Protein AF-A0A1R2BHX6-F1 (afdb_monomer)

InterPro domains:
  IPR039341 Cilia- and flagella-associated protein 99 [PTHR34649] (4-245)

pLDDT: mean 84.95, std 11.43, range [40.69, 96.25]

Mean predicted aligned error: 15.42 Å

Solvent-accessible surface area (backbone atoms only — not comparable to full-atom values): 15263 Å² total; per-residue (Å²): 133,58,64,66,59,50,55,58,53,47,43,52,56,61,66,71,58,48,82,88,84,42,55,73,66,61,48,48,59,72,70,53,71,86,65,95,51,70,66,60,53,51,50,48,48,53,50,53,56,47,43,61,72,43,38,68,62,39,51,51,47,49,54,38,49,48,63,76,42,49,92,76,49,57,81,87,49,48,58,63,49,34,52,53,53,45,39,60,70,77,35,38,87,81,61,33,69,73,56,50,50,54,51,53,69,62,45,63,40,53,54,51,33,58,50,49,59,47,63,28,31,45,66,58,37,57,74,62,32,42,70,69,43,49,76,81,40,58,61,68,63,53,52,49,49,42,52,54,26,32,63,45,36,69,80,41,41,73,54,45,53,50,23,48,33,61,52,70,56,64,58,79,72,70,78,69,78,89,72,82,69,78,75,78,76,86,76,86,74,86,75,84,85,70,81,78,77,79,83,80,74,82,79,80,80,86,76,84,82,78,85,84,77,79,81,79,62,76,74,80,71,69,70,54,74,66,61,55,51,52,55,50,50,54,50,52,51,51,52,50,52,52,52,52,56,60,69,68,79,113

Structure (mmCIF, N/CA/C/O backbone):
data_AF-A0A1R2BHX6-F1
#
_entry.id   AF-A0A1R2BHX6-F1
#
loop_
_atom_site.group_PDB
_atom_site.id
_atom_site.type_symbol
_atom_site.label_atom_id
_atom_site.label_alt_id
_atom_site.label_comp_id
_atom_site.label_asym_id
_atom_site.label_entity_id
_atom_site.label_seq_id
_atom_site.pdbx_PDB_ins_code
_atom_site.Cartn_x
_atom_site.Cartn_y
_atom_site.Cartn_z
_atom_site.occupancy
_atom_site.B_iso_or_equiv
_atom_site.auth_seq_id
_atom_site.auth_comp_id
_atom_site.auth_asym_id
_atom_site.auth_atom_id
_atom_site.pdbx_PDB_model_num
ATOM 1 N N . MET A 1 1 ? 4.964 13.174 18.034 1.00 55.69 1 MET A N 1
ATOM 2 C CA . MET A 1 1 ? 4.808 13.668 16.647 1.00 55.69 1 MET A CA 1
ATOM 3 C C . MET A 1 1 ? 3.402 13.375 16.156 1.00 55.69 1 MET A C 1
ATOM 5 O O . MET A 1 1 ? 2.685 12.594 16.773 1.00 55.69 1 MET A O 1
ATOM 9 N N . SER A 1 2 ? 2.963 14.057 15.096 1.00 67.94 2 SER A N 1
ATOM 10 C CA . SER A 1 2 ? 1.678 13.747 14.467 1.00 67.94 2 SER A CA 1
ATOM 11 C C . SER A 1 2 ? 1.792 12.418 13.714 1.00 67.94 2 SER A C 1
ATOM 13 O O . SER A 1 2 ? 2.849 12.114 13.163 1.00 67.94 2 SER A O 1
ATOM 15 N N . TRP A 1 3 ? 0.699 11.650 13.608 1.00 69.19 3 TRP A N 1
ATOM 16 C CA . TRP A 1 3 ? 0.611 10.495 12.691 1.00 69.19 3 TRP A CA 1
ATOM 17 C C . TRP A 1 3 ? 1.020 10.865 11.260 1.00 69.19 3 TRP A C 1
ATOM 19 O O . TRP A 1 3 ? 1.497 10.014 10.508 1.00 69.19 3 TRP A O 1
ATOM 29 N N . ALA A 1 4 ? 0.894 12.154 10.933 1.00 70.75 4 ALA A N 1
ATOM 30 C CA . ALA A 1 4 ? 1.301 12.721 9.668 1.00 70.75 4 ALA A CA 1
ATOM 31 C C . ALA A 1 4 ? 2.795 12.558 9.353 1.00 70.75 4 ALA A C 1
ATOM 33 O O . ALA A 1 4 ? 3.148 12.346 8.197 1.00 70.75 4 ALA A O 1
ATOM 34 N N . ASP A 1 5 ? 3.657 12.587 10.370 1.00 80.75 5 ASP A N 1
ATOM 35 C CA . ASP A 1 5 ? 5.112 12.518 10.195 1.00 80.75 5 ASP A CA 1
ATOM 36 C C . ASP A 1 5 ? 5.625 11.068 10.185 1.00 80.75 5 ASP A C 1
ATOM 38 O O . ASP A 1 5 ? 6.714 10.785 9.685 1.00 80.75 5 ASP A O 1
ATOM 42 N N . LEU A 1 6 ? 4.841 10.128 10.724 1.00 83.50 6 LEU A N 1
ATOM 43 C CA . LEU A 1 6 ? 5.233 8.722 10.863 1.00 83.50 6 LEU A CA 1
ATOM 44 C C . LEU A 1 6 ? 5.167 7.954 9.542 1.00 83.50 6 LEU A C 1
ATOM 46 O O . LEU A 1 6 ? 6.032 7.118 9.270 1.00 83.50 6 LEU A O 1
ATOM 50 N N . VAL A 1 7 ? 4.156 8.224 8.713 1.00 84.12 7 VAL A N 1
ATOM 51 C CA . VAL A 1 7 ? 3.990 7.528 7.428 1.00 84.12 7 VAL A CA 1
ATOM 52 C C . VAL A 1 7 ? 5.117 7.879 6.447 1.00 84.12 7 VAL A C 1
ATOM 54 O O . VAL A 1 7 ? 5.735 6.942 5.940 1.00 84.12 7 VAL A O 1
ATOM 57 N N . PRO A 1 8 ? 5.474 9.162 6.221 1.00 87.56 8 PRO A N 1
ATOM 58 C CA . PRO A 1 8 ? 6.602 9.529 5.363 1.00 87.56 8 PRO A CA 1
ATOM 59 C C . PRO A 1 8 ? 7.924 8.915 5.828 1.00 87.56 8 PRO A C 1
ATOM 61 O O . PRO A 1 8 ? 8.620 8.304 5.025 1.00 87.56 8 PRO A O 1
ATOM 64 N N . LYS A 1 9 ? 8.221 8.957 7.134 1.00 87.56 9 LYS A N 1
ATOM 65 C CA . LYS A 1 9 ? 9.420 8.313 7.698 1.00 87.56 9 LYS A CA 1
ATOM 66 C C . LYS A 1 9 ? 9.444 6.803 7.465 1.00 87.56 9 LYS A C 1
ATOM 68 O O . LYS A 1 9 ? 10.490 6.236 7.163 1.00 87.56 9 LYS A O 1
ATOM 73 N N . SER A 1 10 ? 8.290 6.145 7.578 1.00 87.75 10 SER A N 1
ATOM 74 C CA . SER A 1 10 ? 8.170 4.709 7.298 1.00 87.75 10 SER A CA 1
ATOM 75 C C . SER A 1 10 ? 8.403 4.399 5.815 1.00 87.75 10 SER A C 1
ATOM 77 O O . SER A 1 10 ? 9.011 3.382 5.487 1.00 87.75 10 SER A O 1
ATOM 79 N N . ILE A 1 11 ? 7.956 5.280 4.914 1.00 89.38 11 ILE A N 1
ATOM 80 C CA . ILE A 1 11 ? 8.208 5.170 3.470 1.00 89.38 11 ILE A CA 1
ATOM 81 C C . ILE A 1 11 ? 9.698 5.359 3.170 1.00 89.38 11 ILE A C 1
ATOM 83 O O . ILE A 1 11 ? 10.271 4.554 2.436 1.00 89.38 11 ILE A O 1
ATOM 87 N N . GLU A 1 12 ? 10.336 6.378 3.748 1.00 89.50 12 GLU A N 1
ATOM 88 C CA . GLU A 1 12 ? 11.774 6.625 3.599 1.00 89.50 12 GLU A CA 1
ATOM 89 C C . GLU A 1 12 ? 12.590 5.413 4.058 1.00 89.50 12 GLU A C 1
ATOM 91 O O . GLU A 1 12 ? 13.431 4.920 3.309 1.00 89.50 12 GLU A O 1
ATOM 96 N N . LEU A 1 13 ? 12.258 4.861 5.228 1.00 89.44 13 LEU A N 1
ATOM 97 C CA . LEU A 1 13 ? 12.900 3.674 5.788 1.00 89.44 13 LEU A CA 1
ATOM 98 C C . LEU A 1 13 ? 12.742 2.433 4.892 1.00 89.44 13 LEU A C 1
ATOM 100 O O . LEU A 1 13 ? 13.671 1.643 4.744 1.00 89.44 13 LEU A O 1
ATOM 104 N N . LEU A 1 14 ? 11.573 2.232 4.283 1.00 89.31 14 LEU A N 1
ATOM 105 C CA . LEU A 1 14 ? 11.361 1.120 3.350 1.00 89.31 14 LEU A CA 1
ATOM 106 C C . LEU A 1 14 ? 12.070 1.335 2.009 1.00 89.31 14 LEU A C 1
ATOM 108 O O . LEU A 1 14 ? 12.456 0.362 1.364 1.00 89.31 14 LEU A O 1
ATOM 112 N N . THR A 1 15 ? 12.247 2.590 1.597 1.00 89.56 15 THR A N 1
ATOM 113 C CA . THR A 1 15 ? 12.906 2.953 0.337 1.00 89.56 15 THR A CA 1
ATOM 114 C C . THR A 1 15 ? 14.423 2.818 0.436 1.00 89.56 15 THR A C 1
ATOM 116 O O . THR A 1 15 ? 15.058 2.359 -0.511 1.00 89.56 15 THR A O 1
ATOM 119 N N . SER A 1 16 ? 15.013 3.183 1.578 1.00 88.75 16 SER A N 1
ATOM 120 C CA . SER A 1 16 ? 16.454 3.055 1.816 1.00 88.75 16 SER A CA 1
ATOM 121 C C . SER A 1 16 ? 16.899 1.610 2.056 1.00 88.75 16 SER A C 1
ATOM 123 O O . SER A 1 16 ? 18.084 1.306 1.932 1.00 88.75 16 SER A O 1
ATOM 125 N N . TYR A 1 17 ? 15.965 0.715 2.390 1.00 88.94 17 TYR A N 1
ATOM 126 C CA . TYR A 1 17 ? 16.288 -0.663 2.729 1.00 88.94 17 TYR A CA 1
ATOM 127 C C . TYR A 1 17 ? 16.683 -1.491 1.504 1.00 88.94 17 TYR A C 1
ATOM 129 O O . TYR A 1 17 ? 15.875 -1.757 0.608 1.00 88.94 17 TYR A O 1
ATOM 137 N N . ASN A 1 18 ? 17.921 -1.984 1.518 1.00 85.75 18 ASN A N 1
ATOM 138 C CA . ASN A 1 18 ? 18.411 -2.951 0.550 1.00 85.75 18 ASN A CA 1
ATOM 139 C C . ASN A 1 18 ? 18.639 -4.319 1.225 1.00 85.75 18 ASN A C 1
ATOM 141 O O . ASN A 1 18 ? 19.564 -4.461 2.026 1.00 85.75 18 ASN A O 1
ATOM 145 N N . PRO A 1 19 ? 17.850 -5.354 0.875 1.00 85.06 19 PRO A N 1
ATOM 146 C CA . PRO A 1 19 ? 17.952 -6.672 1.500 1.00 85.06 19 PRO A CA 1
ATOM 147 C C . PRO A 1 19 ? 19.237 -7.436 1.154 1.00 85.06 19 PRO A C 1
ATOM 149 O O . PRO A 1 19 ? 19.493 -8.479 1.745 1.00 85.06 19 PRO A O 1
ATOM 152 N N . VAL A 1 20 ? 20.026 -6.962 0.183 1.00 85.88 20 VAL A N 1
ATOM 153 C CA . VAL A 1 20 ? 21.299 -7.592 -0.203 1.00 85.88 20 VAL A CA 1
ATOM 154 C C . VAL A 1 20 ? 22.450 -7.122 0.688 1.00 85.88 20 VAL A C 1
ATOM 156 O O . VAL A 1 20 ? 23.385 -7.882 0.921 1.00 85.88 20 VAL A O 1
ATOM 159 N N . THR A 1 21 ? 22.401 -5.876 1.167 1.00 82.81 21 THR A N 1
ATOM 1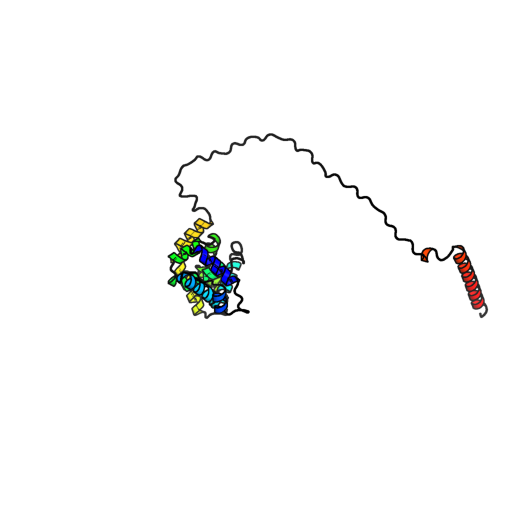60 C CA . THR A 1 21 ? 23.505 -5.254 1.913 1.00 82.81 21 THR A CA 1
ATOM 161 C C . THR A 1 21 ? 23.323 -5.358 3.415 1.00 82.81 21 THR A C 1
ATOM 163 O O . THR A 1 21 ? 24.296 -5.607 4.120 1.00 82.81 21 THR A O 1
ATOM 166 N N . ASP A 1 22 ? 22.090 -5.198 3.903 1.00 84.69 22 ASP A N 1
ATOM 167 C CA . ASP A 1 22 ? 21.825 -5.025 5.325 1.00 84.69 22 ASP A CA 1
ATOM 168 C C . ASP A 1 22 ? 20.757 -5.987 5.848 1.00 84.69 22 ASP A C 1
ATOM 170 O O . ASP A 1 22 ? 19.714 -6.232 5.229 1.00 84.69 22 ASP A O 1
ATOM 174 N N . SER A 1 23 ? 20.990 -6.478 7.066 1.00 88.25 23 SER A N 1
ATOM 175 C CA . SER A 1 23 ? 19.940 -7.106 7.867 1.00 88.25 23 SER A CA 1
ATOM 176 C C . SER A 1 23 ? 18.834 -6.081 8.164 1.00 88.25 23 SER A C 1
ATOM 178 O O . SER A 1 23 ? 19.152 -4.916 8.437 1.00 88.25 23 SER A O 1
ATOM 180 N N . PRO A 1 24 ? 17.546 -6.487 8.173 1.00 86.94 24 PRO A N 1
ATOM 181 C CA . PRO A 1 24 ? 16.445 -5.619 8.588 1.00 86.94 24 PRO A CA 1
ATOM 182 C C . PRO A 1 24 ? 16.708 -4.915 9.927 1.00 86.94 24 PRO A C 1
ATOM 184 O O . PRO A 1 24 ? 16.441 -3.722 10.058 1.00 86.94 24 PRO A O 1
ATOM 187 N N . ASP A 1 25 ? 17.280 -5.626 10.902 1.00 86.75 25 ASP A N 1
ATOM 188 C CA . ASP A 1 25 ? 17.549 -5.083 12.237 1.00 86.75 25 ASP A CA 1
ATOM 189 C C . ASP A 1 25 ? 18.638 -4.014 12.218 1.00 86.75 25 ASP A C 1
ATOM 191 O O . ASP A 1 25 ? 18.472 -2.935 12.789 1.00 86.75 25 ASP A O 1
ATOM 195 N N . THR A 1 26 ? 19.737 -4.293 11.518 1.00 86.75 26 THR A N 1
ATOM 196 C CA . THR A 1 26 ? 20.860 -3.362 11.376 1.00 86.75 26 THR A CA 1
ATOM 197 C C . THR A 1 26 ? 20.421 -2.100 10.643 1.00 86.75 26 THR A C 1
ATOM 199 O O . THR A 1 26 ? 20.706 -0.988 11.087 1.00 86.75 26 THR A O 1
ATOM 202 N N . HIS A 1 27 ? 19.656 -2.254 9.560 1.00 88.19 27 HIS A N 1
ATOM 203 C CA . HIS A 1 27 ? 19.122 -1.127 8.809 1.00 88.19 27 HIS A CA 1
ATOM 204 C C . HIS A 1 27 ? 18.170 -0.273 9.657 1.00 88.19 27 HIS A C 1
ATOM 206 O O . HIS A 1 27 ? 18.274 0.957 9.639 1.00 88.19 27 HIS A O 1
ATOM 212 N N . PHE A 1 28 ? 17.269 -0.907 10.417 1.00 87.88 28 PHE A N 1
ATOM 213 C CA . PHE A 1 28 ? 16.354 -0.195 11.305 1.00 87.88 28 PHE A CA 1
ATOM 214 C C . PHE A 1 28 ? 17.124 0.614 12.353 1.00 87.88 28 PHE A C 1
ATOM 216 O O . PHE A 1 28 ? 16.865 1.801 12.512 1.00 87.88 28 PHE A O 1
ATOM 223 N N . GLN A 1 29 ? 18.103 0.008 13.029 1.00 85.75 29 GLN A N 1
ATOM 224 C CA . GLN A 1 29 ? 18.893 0.683 14.064 1.00 85.75 29 GLN A CA 1
ATOM 225 C C . GLN A 1 29 ? 19.723 1.853 13.520 1.00 85.75 29 GLN A C 1
ATOM 227 O O . GLN A 1 29 ? 19.822 2.881 14.184 1.00 85.75 29 GLN A O 1
ATOM 232 N N . ASN A 1 30 ? 20.282 1.726 12.315 1.00 84.06 30 ASN A N 1
ATOM 233 C CA . ASN A 1 30 ? 21.120 2.766 11.714 1.00 84.06 30 ASN A CA 1
ATOM 234 C C . ASN A 1 30 ? 20.315 3.986 11.240 1.00 84.06 30 ASN A C 1
ATOM 236 O O . ASN A 1 30 ? 20.779 5.121 11.360 1.00 84.06 30 ASN A O 1
ATOM 240 N N . ASN A 1 31 ? 19.119 3.764 10.689 1.00 82.81 31 ASN A N 1
ATOM 241 C CA . ASN A 1 31 ? 18.291 4.833 10.122 1.00 82.81 31 ASN A CA 1
ATOM 242 C C . ASN A 1 31 ? 17.317 5.429 11.142 1.00 82.81 31 ASN A C 1
ATOM 244 O O . ASN A 1 31 ? 16.945 6.600 11.042 1.00 82.81 31 ASN A O 1
ATOM 248 N N . TYR A 1 32 ? 16.927 4.655 12.155 1.00 79.25 32 TYR A N 1
ATOM 249 C CA . TYR A 1 32 ? 16.084 5.142 13.230 1.00 79.25 32 TYR A CA 1
ATOM 250 C C . TYR A 1 32 ? 16.911 5.887 14.281 1.00 79.25 32 TYR A C 1
ATOM 252 O O . TYR A 1 32 ? 17.413 5.307 15.244 1.00 79.25 32 TYR A O 1
ATOM 260 N N . LYS A 1 33 ? 17.018 7.209 14.129 1.00 70.88 33 LYS A N 1
ATOM 261 C CA . LYS A 1 33 ? 17.519 8.073 15.204 1.00 70.88 33 LYS A CA 1
ATOM 262 C C . LYS A 1 33 ? 16.468 8.093 16.311 1.00 70.88 33 LYS A C 1
ATOM 264 O O . LYS A 1 33 ? 15.343 8.521 16.055 1.00 70.88 33 LYS A O 1
ATOM 269 N N . SER A 1 34 ? 16.823 7.587 17.496 1.00 61.47 34 SER A N 1
ATOM 270 C CA . SER A 1 34 ? 15.938 7.492 18.665 1.00 61.47 34 SER A CA 1
ATOM 271 C C . SER A 1 34 ? 15.056 8.731 18.798 1.00 61.47 34 SER A C 1
ATOM 273 O O . SER A 1 34 ? 15.542 9.812 19.114 1.00 61.47 34 SER A O 1
ATOM 275 N N . THR A 1 35 ? 13.767 8.566 18.509 1.00 62.66 35 THR A N 1
ATOM 276 C CA . THR A 1 35 ? 12.737 9.537 18.887 1.00 62.66 35 THR A CA 1
ATOM 277 C C . THR A 1 35 ? 12.330 9.243 20.328 1.00 62.66 35 THR A C 1
ATOM 279 O O . THR A 1 35 ? 12.308 8.075 20.720 1.00 62.66 35 THR A O 1
ATOM 282 N N . ASP A 1 36 ? 12.029 10.285 21.106 1.00 61.84 36 ASP A N 1
ATOM 283 C CA . ASP A 1 36 ? 11.746 10.182 22.546 1.00 61.84 36 ASP A CA 1
ATOM 284 C C . ASP A 1 36 ? 10.492 9.352 22.882 1.00 61.84 36 ASP A C 1
ATOM 286 O O . ASP A 1 36 ? 10.359 8.898 24.016 1.00 61.84 36 ASP A O 1
ATOM 290 N N . ASP A 1 37 ? 9.584 9.118 21.922 1.00 79.94 37 ASP A N 1
ATOM 291 C CA . ASP A 1 37 ? 8.341 8.365 22.142 1.00 79.94 37 ASP A CA 1
ATOM 292 C C . ASP A 1 37 ? 8.495 6.858 21.809 1.00 79.94 37 ASP A C 1
ATOM 294 O O . ASP A 1 37 ? 8.691 6.485 20.640 1.00 79.94 37 ASP A O 1
ATOM 298 N N . PRO A 1 38 ? 8.366 5.954 22.804 1.00 82.44 38 PRO A N 1
ATOM 299 C CA . PRO A 1 38 ? 8.396 4.506 22.595 1.00 82.44 38 PRO A CA 1
ATOM 300 C C . PRO A 1 38 ? 7.315 3.986 21.637 1.00 82.44 38 PRO A C 1
ATOM 302 O O . PRO A 1 38 ? 7.547 3.002 20.927 1.00 82.44 38 PRO A O 1
ATOM 305 N N . ASN A 1 39 ? 6.149 4.636 21.585 1.00 83.19 39 ASN A N 1
ATOM 306 C CA . ASN A 1 39 ? 5.015 4.180 20.779 1.00 83.19 39 ASN A CA 1
ATOM 307 C C . ASN A 1 39 ? 5.273 4.381 19.282 1.00 83.19 39 ASN A C 1
ATOM 309 O O . ASN A 1 39 ? 4.940 3.524 18.461 1.00 83.19 39 ASN A O 1
ATOM 313 N N . GLU A 1 40 ? 5.926 5.487 18.925 1.00 83.38 40 GLU A N 1
ATOM 314 C CA . GLU A 1 40 ? 6.319 5.788 17.548 1.00 83.38 40 GLU A CA 1
ATOM 315 C C . GLU A 1 40 ? 7.339 4.776 17.034 1.00 83.38 40 GLU A C 1
ATOM 317 O O . GLU A 1 40 ? 7.194 4.239 15.932 1.00 83.38 40 GLU A O 1
ATOM 322 N N . LYS A 1 41 ? 8.335 4.456 17.870 1.00 85.88 41 LYS A N 1
ATOM 323 C CA . LYS A 1 41 ? 9.325 3.421 17.569 1.00 85.88 41 LYS A CA 1
ATOM 324 C C . LYS A 1 41 ? 8.647 2.079 17.317 1.00 85.88 41 LYS A C 1
ATOM 326 O O . LYS A 1 41 ? 8.945 1.431 16.317 1.00 85.88 41 LYS A O 1
ATOM 331 N N . MET A 1 42 ? 7.732 1.678 18.199 1.00 87.56 42 MET A N 1
ATOM 332 C CA . MET A 1 42 ? 7.016 0.410 18.084 1.00 87.56 42 MET A CA 1
ATOM 333 C C . MET A 1 42 ? 6.196 0.342 16.793 1.00 87.56 42 MET A C 1
ATOM 335 O O . MET A 1 42 ? 6.265 -0.663 16.087 1.00 87.56 42 MET A O 1
ATOM 339 N N . PHE A 1 43 ? 5.488 1.416 16.436 1.00 87.38 43 PHE A N 1
ATOM 340 C CA . PHE A 1 43 ? 4.742 1.491 15.180 1.00 87.38 43 PHE A CA 1
ATOM 341 C C . PHE A 1 43 ? 5.661 1.350 13.959 1.00 87.38 43 PHE A C 1
ATOM 343 O O . PHE A 1 43 ? 5.415 0.508 13.095 1.00 87.38 43 PHE A O 1
ATOM 350 N N . MET A 1 44 ? 6.753 2.119 13.901 1.00 88.69 44 MET A N 1
ATOM 351 C CA . MET A 1 44 ? 7.704 2.056 12.786 1.00 88.69 44 MET A CA 1
ATOM 352 C C . MET A 1 44 ? 8.357 0.679 12.660 1.00 88.69 44 MET A C 1
ATOM 354 O O . MET A 1 44 ? 8.477 0.167 11.549 1.00 88.69 44 MET A O 1
ATOM 358 N N . GLN A 1 45 ? 8.719 0.045 13.778 1.00 89.69 45 GLN A N 1
ATOM 359 C CA . GLN A 1 45 ? 9.208 -1.334 13.783 1.00 89.69 45 GLN A CA 1
ATOM 360 C C . GLN A 1 45 ? 8.159 -2.280 13.199 1.00 89.69 45 GLN A C 1
ATOM 362 O O . GLN A 1 45 ? 8.440 -3.030 12.267 1.00 89.69 45 GLN A O 1
ATOM 367 N N . GLN A 1 46 ? 6.928 -2.226 13.701 1.00 90.50 46 GLN A N 1
ATOM 368 C CA . GLN A 1 46 ? 5.852 -3.111 13.260 1.00 90.50 46 GLN A CA 1
ATOM 369 C C . GLN A 1 46 ? 5.524 -2.957 11.773 1.00 90.50 46 GLN A C 1
ATOM 371 O O . GLN A 1 46 ? 5.278 -3.962 11.105 1.00 90.50 46 GLN A O 1
ATOM 376 N N . VAL A 1 47 ? 5.534 -1.730 11.249 1.00 91.56 47 VAL A N 1
ATOM 377 C CA . VAL A 1 47 ? 5.335 -1.465 9.820 1.00 91.56 47 VAL A CA 1
ATOM 378 C C . VAL A 1 47 ? 6.520 -1.983 9.012 1.00 91.56 47 VAL A C 1
ATOM 380 O O . VAL A 1 47 ? 6.317 -2.727 8.058 1.00 91.56 47 VAL A O 1
ATOM 383 N N . PHE A 1 48 ? 7.751 -1.654 9.401 1.00 92.50 48 PHE A N 1
ATOM 384 C CA . PHE A 1 48 ? 8.948 -2.045 8.659 1.00 92.50 48 PHE A CA 1
ATOM 385 C C . PHE A 1 48 ? 9.120 -3.567 8.588 1.00 92.50 48 PHE A C 1
ATOM 387 O O . PHE A 1 48 ? 9.191 -4.142 7.499 1.00 92.50 48 PHE A O 1
ATOM 394 N N . TYR A 1 49 ? 9.117 -4.240 9.742 1.00 92.75 49 TYR A N 1
ATOM 395 C CA . TYR A 1 49 ? 9.257 -5.693 9.803 1.00 92.75 49 TYR A CA 1
ATOM 396 C C . TYR A 1 49 ? 8.059 -6.406 9.176 1.00 92.75 49 TYR A C 1
ATOM 398 O O . TYR A 1 49 ? 8.235 -7.418 8.501 1.00 92.75 49 TYR A O 1
ATOM 406 N N . GLY A 1 50 ? 6.849 -5.873 9.355 1.00 93.00 50 GLY A N 1
ATOM 407 C CA . GLY A 1 50 ? 5.632 -6.433 8.779 1.00 93.00 50 GLY A CA 1
ATOM 408 C C . GLY A 1 50 ? 5.613 -6.383 7.255 1.00 93.00 50 GLY A C 1
ATOM 409 O O . GLY A 1 50 ? 5.396 -7.405 6.602 1.00 93.00 50 GLY A O 1
ATOM 410 N N . VAL A 1 51 ? 5.914 -5.218 6.677 1.00 93.94 51 VAL A N 1
ATOM 411 C CA . VAL A 1 51 ? 5.993 -5.039 5.222 1.00 93.94 51 VAL A CA 1
ATOM 412 C C . VAL A 1 51 ? 7.130 -5.870 4.629 1.00 93.94 51 VAL A C 1
ATOM 414 O O . VAL A 1 51 ? 6.960 -6.440 3.552 1.00 93.94 51 VAL A O 1
ATOM 417 N N . ASN A 1 52 ? 8.264 -5.998 5.325 1.00 92.50 52 ASN A N 1
ATOM 418 C CA . ASN A 1 52 ? 9.357 -6.849 4.861 1.00 92.50 52 ASN A CA 1
ATOM 419 C C . ASN A 1 52 ? 9.006 -8.346 4.931 1.00 92.50 52 ASN A C 1
ATOM 421 O O . ASN A 1 52 ? 9.308 -9.090 4.001 1.00 92.50 52 ASN A O 1
ATOM 425 N N . ARG A 1 53 ? 8.315 -8.788 5.990 1.00 92.00 53 ARG A N 1
ATOM 426 C CA . ARG A 1 53 ? 7.862 -10.179 6.150 1.00 92.00 53 ARG A CA 1
ATOM 427 C C . ARG A 1 53 ? 6.868 -10.590 5.065 1.00 92.00 53 ARG A C 1
ATOM 429 O O . ARG A 1 53 ? 6.995 -11.672 4.509 1.00 92.00 53 ARG A O 1
ATOM 436 N N . TYR A 1 54 ? 5.905 -9.727 4.743 1.00 94.19 54 TYR A N 1
ATOM 437 C CA . TYR A 1 54 ? 4.875 -9.989 3.729 1.00 94.19 54 TYR A CA 1
ATOM 438 C C . TYR A 1 54 ? 5.186 -9.324 2.382 1.00 94.19 54 TYR A C 1
ATOM 440 O O . TYR A 1 54 ? 4.286 -9.004 1.605 1.00 94.19 54 TYR A O 1
ATOM 448 N N . ARG A 1 55 ? 6.468 -9.109 2.073 1.00 92.62 55 ARG A N 1
ATOM 449 C CA . ARG A 1 55 ? 6.888 -8.316 0.911 1.00 92.62 55 ARG A CA 1
ATOM 450 C C . ARG A 1 55 ? 6.351 -8.861 -0.408 1.00 92.62 55 ARG A C 1
ATOM 452 O O . ARG A 1 55 ? 5.852 -8.087 -1.222 1.00 92.62 55 ARG A O 1
ATOM 459 N N . ASP A 1 56 ? 6.426 -10.171 -0.624 1.00 93.56 56 ASP A N 1
ATOM 460 C CA . ASP A 1 56 ? 5.982 -10.775 -1.885 1.00 93.56 56 ASP A CA 1
ATOM 461 C C . ASP A 1 56 ? 4.456 -10.815 -2.011 1.00 93.56 56 ASP A C 1
ATOM 463 O O . ASP A 1 56 ? 3.922 -10.575 -3.095 1.00 93.56 56 ASP A O 1
ATOM 467 N N . PHE A 1 57 ? 3.752 -11.003 -0.890 1.00 94.56 57 PHE A N 1
ATOM 468 C CA . PHE A 1 57 ? 2.294 -10.878 -0.810 1.00 94.56 57 PHE A CA 1
ATOM 469 C C . PHE A 1 57 ? 1.842 -9.479 -1.255 1.00 94.56 57 PHE A C 1
ATOM 471 O O . PHE A 1 57 ? 1.028 -9.333 -2.171 1.00 94.56 57 PHE A O 1
ATOM 478 N N . LEU A 1 58 ? 2.433 -8.443 -0.656 1.00 94.94 58 LEU A N 1
ATOM 479 C CA . LEU A 1 58 ? 2.093 -7.044 -0.915 1.00 94.94 58 LEU A CA 1
ATOM 480 C C . LEU A 1 58 ? 2.499 -6.605 -2.330 1.00 94.94 58 LEU A C 1
ATOM 482 O O . LEU A 1 58 ? 1.779 -5.852 -2.980 1.00 94.94 58 LEU A O 1
ATOM 486 N N . LYS A 1 59 ? 3.620 -7.109 -2.859 1.00 94.31 59 LYS A N 1
ATOM 487 C CA . LYS A 1 59 ? 4.031 -6.839 -4.246 1.00 94.31 59 LYS A CA 1
ATOM 488 C C . LYS A 1 59 ? 3.044 -7.391 -5.268 1.00 94.31 59 LYS A C 1
ATOM 490 O O . LYS A 1 59 ? 2.782 -6.723 -6.266 1.00 94.31 59 LYS A O 1
ATOM 495 N N . ARG A 1 60 ? 2.524 -8.602 -5.053 1.00 94.94 60 ARG A N 1
ATOM 496 C CA . ARG A 1 60 ? 1.524 -9.207 -5.947 1.00 94.94 60 ARG A CA 1
ATOM 497 C C . ARG A 1 60 ? 0.214 -8.428 -5.921 1.00 94.94 60 ARG A C 1
ATOM 499 O O . ARG A 1 60 ? -0.323 -8.136 -6.984 1.00 94.94 60 ARG A O 1
ATOM 506 N N . LEU A 1 61 ? -0.210 -7.991 -4.736 1.00 94.44 61 LEU A N 1
ATOM 507 C CA . LEU A 1 61 ? -1.358 -7.100 -4.580 1.00 94.44 61 LEU A CA 1
ATOM 508 C C . LEU A 1 61 ? -1.169 -5.781 -5.340 1.00 94.44 61 LEU A C 1
ATOM 510 O O . LEU A 1 61 ? -2.011 -5.419 -6.156 1.00 94.44 61 LEU A O 1
ATOM 514 N N . ASN A 1 62 ? -0.042 -5.094 -5.138 1.00 94.06 62 ASN A N 1
ATOM 515 C CA . ASN A 1 62 ? 0.252 -3.844 -5.841 1.00 94.06 62 ASN A CA 1
ATOM 516 C C . ASN A 1 62 ? 0.231 -4.019 -7.361 1.00 94.06 62 ASN A C 1
ATOM 518 O O . ASN A 1 62 ? -0.340 -3.195 -8.068 1.00 94.06 62 ASN A O 1
ATOM 522 N N . ARG A 1 63 ? 0.826 -5.102 -7.879 1.00 94.06 63 ARG A N 1
ATOM 523 C CA . ARG A 1 63 ? 0.802 -5.405 -9.319 1.00 94.06 63 ARG A CA 1
ATOM 524 C C . ARG A 1 63 ? -0.623 -5.552 -9.847 1.00 94.06 63 ARG A C 1
ATOM 526 O O . ARG A 1 63 ? -0.910 -5.033 -10.921 1.00 94.06 63 ARG A O 1
ATOM 533 N N . ALA A 1 64 ? -1.500 -6.228 -9.108 1.00 93.75 64 ALA A N 1
ATOM 534 C CA . ALA A 1 64 ? -2.900 -6.372 -9.488 1.00 93.75 64 ALA A CA 1
ATOM 535 C C . ALA A 1 64 ? -3.632 -5.021 -9.474 1.00 93.75 64 ALA A C 1
ATOM 537 O O . ALA A 1 64 ? -4.268 -4.662 -10.462 1.00 93.75 64 ALA A O 1
ATOM 538 N N . ILE A 1 65 ? -3.461 -4.225 -8.414 1.00 92.50 65 ILE A N 1
ATOM 539 C CA . ILE A 1 65 ? -4.092 -2.903 -8.287 1.00 92.50 65 ILE A CA 1
ATOM 540 C C . ILE A 1 65 ? -3.649 -1.966 -9.410 1.00 92.50 65 ILE A C 1
ATOM 542 O O . ILE A 1 65 ? -4.491 -1.352 -10.058 1.00 92.50 65 ILE A O 1
ATOM 546 N N . PHE A 1 66 ? -2.346 -1.882 -9.683 1.00 91.56 66 PHE A N 1
ATOM 547 C CA . PHE A 1 66 ? -1.817 -1.022 -10.743 1.00 91.56 66 PHE A CA 1
ATOM 548 C C . PHE A 1 66 ? -2.231 -1.482 -12.144 1.00 91.56 66 PHE A C 1
ATOM 550 O O . PHE A 1 66 ? -2.288 -0.665 -13.060 1.00 91.56 66 PHE A O 1
ATOM 557 N N . LYS A 1 67 ? -2.551 -2.769 -12.323 1.00 92.00 67 LYS A N 1
ATOM 558 C CA . LYS A 1 67 ? -3.095 -3.292 -13.580 1.00 92.00 67 LYS A CA 1
ATOM 559 C C . LYS A 1 67 ? -4.565 -2.910 -13.764 1.00 92.00 67 LYS A C 1
ATOM 561 O O . LYS A 1 67 ? -4.944 -2.504 -14.857 1.00 92.00 67 LYS A O 1
ATOM 566 N N . VAL A 1 68 ? -5.379 -3.046 -12.719 1.00 90.06 68 VAL A N 1
ATOM 567 C CA . VAL A 1 68 ? -6.828 -2.789 -12.774 1.00 90.06 68 VAL A CA 1
ATOM 568 C C . VAL A 1 68 ? -7.123 -1.288 -12.786 1.00 90.06 68 VAL A C 1
ATOM 570 O O . VAL A 1 68 ? -7.898 -0.809 -13.606 1.00 90.06 68 VAL A O 1
ATOM 573 N N . ASN A 1 69 ? -6.442 -0.527 -11.931 1.00 87.94 69 ASN A N 1
ATOM 574 C CA . ASN A 1 69 ? -6.684 0.896 -11.702 1.00 87.94 69 ASN A CA 1
ATOM 575 C C . ASN A 1 69 ? -5.578 1.782 -12.298 1.00 87.94 69 ASN A C 1
ATOM 577 O O . ASN A 1 69 ? -5.206 2.806 -11.716 1.00 87.94 69 ASN A O 1
ATOM 581 N N . ALA A 1 70 ? -5.062 1.407 -13.473 1.00 84.06 70 ALA A N 1
ATOM 582 C CA . ALA A 1 70 ? -3.920 2.053 -14.130 1.00 84.06 70 ALA A CA 1
ATOM 583 C C . ALA A 1 70 ? -4.103 3.561 -14.397 1.00 84.06 70 ALA A C 1
ATOM 585 O O . ALA A 1 70 ? -3.130 4.303 -14.475 1.00 84.06 70 ALA A O 1
ATOM 586 N N . THR A 1 71 ? -5.343 4.035 -14.531 1.00 83.12 71 THR A N 1
ATOM 587 C CA . THR A 1 71 ? -5.661 5.453 -14.776 1.00 83.12 71 THR A CA 1
ATOM 588 C C . THR A 1 71 ? -5.556 6.330 -13.531 1.00 83.12 71 THR A C 1
ATOM 590 O O . THR A 1 71 ? -5.362 7.536 -13.650 1.00 83.12 71 THR A O 1
ATOM 593 N N . SER A 1 72 ? -5.700 5.742 -12.343 1.00 78.12 72 SER A N 1
ATOM 594 C CA . SER A 1 72 ? -5.825 6.466 -11.069 1.00 78.12 72 SER A CA 1
ATOM 595 C C . SER A 1 72 ? -4.645 6.247 -10.122 1.00 78.12 72 SER A C 1
ATOM 597 O O . SER A 1 72 ? -4.579 6.867 -9.064 1.00 78.12 72 SER A O 1
ATOM 599 N N . THR A 1 73 ? -3.708 5.370 -10.491 1.00 82.19 73 THR A N 1
ATOM 600 C CA . THR A 1 73 ? -2.605 4.937 -9.628 1.00 82.19 73 THR A CA 1
ATOM 601 C C . THR A 1 73 ? -1.264 5.039 -10.348 1.00 82.19 73 THR A C 1
ATOM 603 O O . THR A 1 73 ? -1.178 4.832 -11.558 1.00 82.19 73 THR A O 1
ATOM 606 N N . ASN A 1 74 ? -0.203 5.377 -9.611 1.00 84.81 74 ASN A N 1
ATOM 607 C CA . ASN A 1 74 ? 1.157 5.470 -10.136 1.00 84.81 74 ASN A CA 1
ATOM 608 C C . ASN A 1 74 ? 2.059 4.439 -9.440 1.00 84.81 74 ASN A C 1
ATOM 610 O O . ASN A 1 74 ? 1.938 4.198 -8.242 1.00 84.81 74 ASN A O 1
ATOM 614 N N . SER A 1 75 ? 3.028 3.881 -10.165 1.00 80.31 75 SER A N 1
ATOM 615 C CA . SER A 1 75 ? 4.082 3.025 -9.607 1.00 80.31 75 SER A CA 1
ATOM 616 C C . SER A 1 75 ? 4.873 3.676 -8.462 1.00 80.31 75 SER A C 1
ATOM 618 O O . SER A 1 75 ? 5.366 2.965 -7.585 1.00 80.31 75 SER A O 1
ATOM 620 N N . ASN A 1 76 ? 4.958 5.011 -8.423 1.00 85.75 76 ASN A N 1
ATOM 621 C CA . ASN A 1 76 ? 5.559 5.754 -7.309 1.00 85.75 76 ASN A CA 1
ATOM 622 C C . ASN A 1 76 ? 4.816 5.531 -5.980 1.00 85.75 76 ASN A C 1
ATOM 624 O O . ASN A 1 76 ? 5.424 5.607 -4.916 1.00 85.75 76 ASN A O 1
ATOM 628 N N . ASP A 1 77 ? 3.528 5.190 -6.032 1.00 86.25 77 ASP A N 1
ATOM 629 C CA . ASP A 1 77 ? 2.701 4.944 -4.852 1.00 86.25 77 ASP A CA 1
ATOM 630 C C . ASP A 1 77 ? 2.856 3.509 -4.308 1.00 86.25 77 ASP A C 1
ATOM 632 O O . ASP A 1 77 ? 2.121 3.096 -3.410 1.00 86.25 77 ASP A O 1
ATOM 636 N N . SER A 1 78 ? 3.839 2.739 -4.797 1.00 90.31 78 SER A N 1
ATOM 637 C CA . SER A 1 78 ? 4.043 1.346 -4.387 1.00 90.31 78 SER A CA 1
ATOM 638 C C . SER A 1 78 ? 4.255 1.198 -2.878 1.00 90.31 78 SER A C 1
ATOM 640 O O . SER A 1 78 ? 3.551 0.412 -2.250 1.00 90.31 78 SER A O 1
ATOM 642 N N . PHE A 1 79 ? 5.193 1.929 -2.268 1.00 92.06 79 PHE A N 1
ATOM 643 C CA . PHE A 1 79 ? 5.455 1.799 -0.826 1.00 92.06 79 PHE A CA 1
ATOM 644 C C . PHE A 1 79 ? 4.277 2.249 0.053 1.00 92.06 79 PHE A C 1
ATOM 646 O O . PHE A 1 79 ? 3.898 1.468 0.930 1.00 92.06 79 PHE A O 1
ATOM 653 N N . PRO A 1 80 ? 3.641 3.419 -0.184 1.00 91.38 80 PRO A N 1
ATOM 654 C CA . PRO A 1 80 ? 2.408 3.785 0.511 1.00 91.38 80 PRO A CA 1
ATOM 655 C C . PRO A 1 80 ? 1.337 2.690 0.432 1.00 91.38 80 PRO A C 1
ATOM 657 O O . PRO A 1 80 ? 0.749 2.333 1.451 1.00 91.38 80 PRO A O 1
ATOM 660 N N . PHE A 1 81 ? 1.132 2.094 -0.748 1.00 93.69 81 PHE A N 1
ATOM 661 C CA . PHE A 1 81 ? 0.127 1.046 -0.934 1.00 93.69 81 PHE A CA 1
ATOM 662 C C . PHE A 1 81 ? 0.485 -0.221 -0.156 1.00 93.69 81 PHE A C 1
ATOM 664 O O . PHE A 1 81 ? -0.387 -0.798 0.488 1.00 93.69 81 PHE A O 1
ATOM 671 N N . MET A 1 82 ? 1.764 -0.614 -0.125 1.00 94.12 82 MET A N 1
ATOM 672 C CA . MET A 1 82 ? 2.218 -1.765 0.666 1.00 94.12 82 MET A CA 1
ATOM 673 C C . MET A 1 82 ? 1.991 -1.552 2.165 1.00 94.12 82 MET A C 1
ATOM 675 O O . MET A 1 82 ? 1.518 -2.466 2.838 1.00 94.12 82 MET A O 1
ATOM 679 N N . ILE A 1 83 ? 2.307 -0.363 2.690 1.00 93.38 83 ILE A N 1
ATOM 680 C CA . ILE A 1 83 ? 2.117 -0.040 4.111 1.00 93.38 83 ILE A CA 1
ATOM 681 C C . ILE A 1 83 ? 0.633 -0.117 4.468 1.00 93.38 83 ILE A C 1
ATOM 683 O O . ILE A 1 83 ? 0.262 -0.814 5.411 1.00 93.38 83 ILE A O 1
ATOM 687 N N . ILE A 1 84 ? -0.227 0.568 3.712 1.00 93.56 84 ILE A N 1
ATOM 688 C CA . ILE A 1 84 ? -1.660 0.612 4.012 1.00 93.56 84 ILE A CA 1
ATOM 689 C C . ILE A 1 84 ? -2.308 -0.765 3.830 1.00 93.56 84 ILE A C 1
ATOM 691 O O . ILE A 1 84 ? -3.081 -1.186 4.689 1.00 93.56 84 ILE A O 1
ATOM 695 N N . ALA A 1 85 ? -1.953 -1.511 2.783 1.00 94.75 85 ALA A N 1
ATOM 696 C CA . ALA A 1 85 ? -2.464 -2.863 2.580 1.00 94.75 85 ALA A CA 1
ATOM 697 C C . ALA A 1 85 ? -2.039 -3.831 3.693 1.00 94.75 85 ALA A C 1
ATOM 699 O O . ALA A 1 85 ? -2.843 -4.665 4.119 1.00 94.75 85 ALA A O 1
ATOM 700 N N . TYR A 1 86 ? -0.807 -3.700 4.201 1.00 95.00 86 TYR A N 1
ATOM 701 C CA . TYR A 1 86 ? -0.345 -4.438 5.376 1.00 95.00 86 TYR A CA 1
ATOM 702 C C . TYR A 1 86 ? -1.175 -4.086 6.615 1.00 95.00 86 TYR A C 1
ATOM 704 O O . TYR A 1 86 ? -1.633 -4.986 7.324 1.00 95.00 86 TYR A O 1
ATOM 712 N N . LEU A 1 87 ? -1.408 -2.790 6.850 1.00 93.25 87 LEU A N 1
ATOM 713 C CA . LEU A 1 87 ? -2.193 -2.334 7.992 1.00 93.25 87 LEU A CA 1
ATOM 714 C C . LEU A 1 87 ? -3.617 -2.892 7.951 1.00 93.25 87 LEU A C 1
ATOM 716 O O . LEU A 1 87 ? -4.068 -3.456 8.943 1.00 93.25 87 LEU A O 1
ATOM 720 N N . VAL A 1 88 ? -4.298 -2.810 6.808 1.00 93.25 88 VAL A N 1
ATOM 721 C CA . VAL A 1 88 ? -5.670 -3.320 6.661 1.00 93.25 88 VAL A CA 1
ATOM 722 C C . VAL A 1 88 ? -5.722 -4.839 6.821 1.00 93.25 88 VAL A C 1
ATOM 724 O O . VAL A 1 88 ? -6.525 -5.346 7.608 1.00 93.25 88 VAL A O 1
ATOM 727 N N . SER A 1 89 ? -4.846 -5.568 6.127 1.00 92.06 89 SER A N 1
ATOM 728 C CA . SER A 1 89 ? -4.934 -7.032 6.065 1.00 92.06 89 SER A CA 1
ATOM 729 C C . SER A 1 89 ? -4.544 -7.703 7.382 1.00 92.06 89 SER A C 1
ATOM 731 O O . SER A 1 89 ? -5.199 -8.656 7.799 1.00 92.06 89 SER A O 1
ATOM 733 N N . PHE A 1 90 ? -3.518 -7.191 8.073 1.00 92.50 90 PHE A N 1
ATOM 734 C CA . PHE A 1 90 ? -2.915 -7.885 9.218 1.00 92.50 90 PHE A CA 1
ATOM 735 C C . PHE A 1 90 ? -3.030 -7.155 10.556 1.00 92.50 90 PHE A C 1
ATOM 737 O O . PHE A 1 90 ? -2.859 -7.792 11.589 1.00 92.50 90 PHE A O 1
ATOM 744 N N . ARG A 1 91 ? -3.253 -5.835 10.569 1.00 90.62 91 ARG A N 1
ATOM 745 C CA . ARG A 1 91 ? -3.088 -5.019 11.787 1.00 90.62 91 ARG A CA 1
ATOM 746 C C . ARG A 1 91 ? -4.295 -4.173 12.164 1.00 90.62 91 ARG A C 1
ATOM 748 O O . ARG A 1 91 ? -4.257 -3.548 13.220 1.00 90.62 91 ARG A O 1
ATOM 755 N N . LEU A 1 92 ? -5.344 -4.139 11.343 1.00 89.69 92 LEU A N 1
ATOM 756 C CA . LEU A 1 92 ? -6.499 -3.274 11.581 1.00 89.69 92 LEU A CA 1
ATOM 757 C C . LEU A 1 92 ? -7.167 -3.579 12.925 1.00 89.69 92 LEU A C 1
ATOM 759 O O . LEU A 1 92 ? -7.509 -2.649 13.648 1.00 89.69 92 LEU A O 1
ATOM 763 N N . ASP A 1 93 ? -7.257 -4.860 13.282 1.00 87.44 93 ASP A N 1
ATOM 764 C CA . ASP A 1 93 ? -7.912 -5.323 14.509 1.00 87.44 93 ASP A CA 1
ATOM 765 C C . ASP A 1 93 ? -7.128 -4.895 15.767 1.00 87.44 93 ASP A C 1
ATOM 767 O O . ASP A 1 93 ? -7.715 -4.546 16.787 1.00 87.44 93 ASP A O 1
ATOM 771 N N . GLU A 1 94 ? -5.793 -4.845 15.682 1.00 87.38 94 GLU A N 1
ATOM 772 C CA . GLU A 1 94 ? -4.916 -4.406 16.780 1.00 87.38 94 GLU A CA 1
ATOM 773 C C . GLU A 1 94 ? -4.817 -2.877 16.886 1.00 87.38 94 GLU A C 1
ATOM 775 O O . GLU A 1 94 ? -4.722 -2.320 17.978 1.00 87.38 94 GLU A O 1
ATOM 780 N N . LEU A 1 95 ? -4.798 -2.185 15.745 1.00 86.12 95 LEU A N 1
ATOM 781 C CA . LEU A 1 95 ? -4.639 -0.731 15.672 1.00 86.12 95 LEU A CA 1
ATOM 782 C C . LEU A 1 95 ? -5.960 0.007 15.959 1.00 86.12 95 LEU A C 1
ATOM 784 O O . LEU A 1 95 ? -5.978 1.105 16.533 1.00 86.12 95 LEU A O 1
ATOM 788 N N . GLY A 1 96 ? -7.067 -0.602 15.542 1.00 88.25 96 GLY A N 1
ATOM 789 C CA . GLY A 1 96 ? -8.407 -0.049 15.580 1.00 88.25 96 GLY A CA 1
ATOM 790 C C . GLY A 1 96 ? -8.676 0.980 14.478 1.00 88.25 96 GLY A C 1
ATOM 791 O O . GLY A 1 96 ? -7.810 1.754 14.053 1.00 88.25 96 GLY A O 1
ATOM 792 N N . VAL A 1 97 ? -9.944 1.055 14.072 1.00 88.38 97 VAL A N 1
ATOM 793 C CA . VAL A 1 97 ? -10.425 1.925 12.984 1.00 88.38 97 VAL A CA 1
ATOM 794 C C . VAL A 1 97 ? -10.138 3.412 13.242 1.00 88.38 97 VAL A C 1
ATOM 796 O O . VAL A 1 97 ? -9.841 4.161 12.314 1.00 88.38 97 VAL A O 1
ATOM 799 N N . LYS A 1 98 ? -10.160 3.861 14.505 1.00 88.62 98 LYS A N 1
ATOM 800 C CA . LYS A 1 98 ? -9.934 5.276 14.866 1.00 88.62 98 LYS A CA 1
ATOM 801 C C . LYS A 1 98 ? -8.518 5.759 14.539 1.00 88.62 98 LYS A C 1
ATOM 803 O O . LYS A 1 98 ? -8.358 6.855 14.006 1.00 88.62 98 LYS A O 1
ATOM 808 N N . HIS A 1 99 ? -7.497 4.972 14.875 1.00 87.19 99 HIS A N 1
ATOM 809 C CA . HIS A 1 99 ? -6.106 5.321 14.571 1.00 87.19 99 HIS A CA 1
ATOM 810 C C . HIS A 1 99 ? -5.824 5.151 13.083 1.00 87.19 99 HIS A C 1
ATOM 812 O O . HIS A 1 99 ? -5.192 6.013 12.474 1.00 87.19 99 HIS A O 1
ATOM 818 N N . PHE A 1 100 ? -6.379 4.097 12.482 1.00 90.50 100 PHE A N 1
ATOM 819 C CA . PHE A 1 100 ? -6.291 3.871 11.048 1.00 90.50 100 PHE A CA 1
ATOM 820 C C . PHE A 1 100 ? -6.852 5.048 10.235 1.00 90.50 100 PHE A C 1
ATOM 822 O O . PHE A 1 100 ? -6.179 5.546 9.335 1.00 90.50 100 PHE A O 1
ATOM 829 N N . ARG A 1 101 ? -8.026 5.578 10.605 1.00 90.88 101 ARG A N 1
ATOM 830 C CA . ARG A 1 101 ? -8.621 6.761 9.962 1.00 90.88 101 ARG A CA 1
ATOM 831 C C . ARG A 1 101 ? -7.674 7.966 9.980 1.00 90.88 101 ARG A C 1
ATOM 833 O O . ARG A 1 101 ? -7.482 8.584 8.939 1.00 90.88 101 ARG A O 1
ATOM 840 N N . LYS A 1 102 ? -7.021 8.258 11.111 1.00 88.81 102 LYS A N 1
ATOM 841 C CA . LYS A 1 102 ? -6.052 9.371 11.218 1.00 88.81 102 LYS A CA 1
ATOM 842 C C . LYS A 1 102 ? -4.850 9.201 10.280 1.00 88.81 102 LYS A C 1
ATOM 844 O O . LYS A 1 102 ? -4.373 10.174 9.699 1.00 88.81 102 LYS A O 1
ATOM 849 N N . ILE A 1 103 ? -4.367 7.967 10.124 1.00 88.94 103 ILE A N 1
ATOM 850 C CA . ILE A 1 103 ? -3.266 7.634 9.208 1.00 88.94 103 ILE A CA 1
ATOM 851 C C . ILE A 1 103 ? -3.696 7.877 7.757 1.00 88.94 103 ILE A C 1
ATOM 853 O O . ILE A 1 103 ? -2.977 8.527 7.000 1.00 88.94 103 ILE A O 1
ATOM 857 N N . ILE A 1 104 ? -4.885 7.404 7.383 1.00 90.75 104 ILE A N 1
ATOM 858 C CA . ILE A 1 104 ? -5.428 7.547 6.028 1.00 90.75 104 ILE A CA 1
ATOM 859 C C . ILE A 1 104 ? -5.722 9.009 5.679 1.00 90.75 104 ILE A C 1
ATOM 861 O O . ILE A 1 104 ? -5.436 9.438 4.566 1.00 90.75 104 ILE A O 1
ATOM 865 N N . GLU A 1 105 ? -6.229 9.798 6.627 1.00 88.19 105 GLU A N 1
ATOM 866 C CA . GLU A 1 105 ? -6.538 11.220 6.427 1.00 88.19 105 GLU A CA 1
ATOM 867 C C . GLU A 1 105 ? -5.311 12.087 6.116 1.00 88.19 105 GLU A C 1
ATOM 869 O O . GLU A 1 105 ? -5.462 13.147 5.505 1.00 88.19 105 GLU A O 1
ATOM 874 N N . THR A 1 106 ? -4.116 11.634 6.507 1.00 87.75 106 THR A N 1
ATOM 875 C CA . THR A 1 106 ? -2.839 12.280 6.164 1.00 87.75 106 THR A CA 1
ATOM 876 C C . THR A 1 106 ? -2.490 12.096 4.684 1.00 87.75 106 THR A C 1
ATOM 878 O O . THR A 1 106 ? -1.825 12.941 4.088 1.00 87.75 106 THR A O 1
ATOM 881 N N . GLN A 1 107 ? -2.895 10.975 4.091 1.00 88.00 107 GLN A N 1
ATOM 882 C CA . GLN A 1 107 ? -2.522 10.604 2.731 1.00 88.00 107 GLN A CA 1
ATOM 883 C C . GLN A 1 107 ? -3.491 11.191 1.697 1.00 88.00 107 GLN A C 1
ATOM 885 O O . GLN A 1 107 ? -4.552 11.727 2.021 1.00 88.00 107 GLN A O 1
ATOM 890 N N . GLU A 1 108 ? -3.123 11.086 0.420 1.00 89.31 108 GLU A N 1
ATOM 891 C CA . GLU A 1 108 ? -3.948 11.583 -0.679 1.00 89.31 108 GLU A CA 1
ATOM 892 C C . GLU A 1 108 ? -5.296 10.828 -0.756 1.00 89.31 108 GLU A C 1
ATOM 894 O O . GLU A 1 108 ? -5.299 9.612 -0.985 1.00 89.31 108 GLU A O 1
ATOM 899 N N . PRO A 1 109 ? -6.448 11.518 -0.613 1.00 90.19 109 PRO A N 1
ATOM 900 C CA . PRO A 1 109 ? -7.749 10.861 -0.467 1.00 90.19 109 PRO A CA 1
ATOM 901 C C . PRO A 1 109 ? -8.141 9.966 -1.644 1.00 90.19 109 PRO A C 1
ATOM 903 O O . PRO A 1 109 ? -8.649 8.868 -1.434 1.00 90.19 109 PRO A O 1
ATOM 906 N N . LEU A 1 110 ? -7.870 10.410 -2.876 1.00 89.69 110 LEU A N 1
ATOM 907 C CA . LEU A 1 110 ? -8.210 9.670 -4.092 1.00 89.69 110 LEU A CA 1
ATOM 908 C C . LEU A 1 110 ? -7.473 8.326 -4.153 1.00 89.69 110 LEU A C 1
ATOM 910 O O . LEU A 1 110 ? -8.085 7.286 -4.385 1.00 89.69 110 LEU A O 1
ATOM 914 N N . LYS A 1 111 ? -6.166 8.336 -3.881 1.00 90.19 111 LYS A N 1
ATOM 915 C CA . LYS A 1 111 ? -5.330 7.130 -3.900 1.00 90.19 111 LYS A CA 1
ATOM 916 C C . LYS A 1 111 ? -5.754 6.129 -2.835 1.00 90.19 111 LYS A C 1
ATOM 918 O O . LYS A 1 111 ? -5.851 4.935 -3.111 1.00 90.19 111 LYS A O 1
ATOM 923 N N . MET A 1 112 ? -6.024 6.618 -1.625 1.00 92.19 112 MET A N 1
ATOM 924 C CA . MET A 1 112 ? -6.465 5.767 -0.520 1.00 92.19 112 MET A CA 1
ATOM 925 C C . MET A 1 112 ? -7.850 5.179 -0.785 1.00 92.19 112 MET A C 1
ATOM 927 O O . MET A 1 112 ? -8.065 4.006 -0.498 1.00 92.19 112 MET A O 1
ATOM 931 N N . HIS A 1 113 ? -8.762 5.953 -1.383 1.00 92.69 113 HIS A N 1
ATOM 932 C CA . HIS A 1 113 ? -10.072 5.456 -1.794 1.00 92.69 113 HIS A CA 1
ATOM 933 C C . HIS A 1 113 ? -9.941 4.281 -2.769 1.00 92.69 113 HIS A C 1
ATOM 935 O O . HIS A 1 113 ? -10.486 3.213 -2.513 1.00 92.69 113 HIS A O 1
ATOM 941 N N . VAL A 1 114 ? -9.166 4.447 -3.847 1.00 92.81 114 VAL A N 1
ATOM 942 C CA . VAL A 1 114 ? -8.957 3.401 -4.864 1.00 92.81 114 VAL A CA 1
ATOM 943 C C . VAL A 1 114 ? -8.348 2.134 -4.256 1.00 92.81 114 VAL A C 1
ATOM 945 O O . VAL A 1 114 ? -8.796 1.026 -4.551 1.00 92.81 114 VAL A O 1
ATOM 948 N N . LEU A 1 115 ? -7.346 2.288 -3.386 1.00 93.69 115 LEU A N 1
ATOM 949 C CA . LEU A 1 115 ? -6.703 1.169 -2.697 1.00 93.69 115 LEU A CA 1
ATOM 950 C C . LEU A 1 115 ? -7.685 0.414 -1.792 1.00 93.69 115 LEU A C 1
ATOM 952 O O . LEU A 1 115 ? -7.773 -0.810 -1.873 1.00 93.69 115 LEU A O 1
ATOM 956 N N . LEU A 1 116 ? -8.413 1.130 -0.932 1.00 93.69 116 LEU A N 1
ATOM 957 C CA . LEU A 1 116 ? -9.343 0.522 0.019 1.00 93.69 116 LEU A CA 1
ATOM 958 C C . LEU A 1 116 ? -10.538 -0.113 -0.689 1.00 93.69 116 LEU A C 1
ATOM 960 O O . LEU A 1 116 ? -10.919 -1.224 -0.338 1.00 93.69 116 LEU A O 1
ATOM 964 N N . GLN A 1 117 ? -11.079 0.535 -1.719 1.00 93.75 117 GLN A N 1
ATOM 965 C CA . GLN A 1 117 ? -12.168 -0.014 -2.521 1.00 93.75 117 GLN A CA 1
ATOM 966 C C . GLN A 1 117 ? -11.774 -1.346 -3.169 1.00 93.75 117 GLN A C 1
ATOM 968 O O . GLN A 1 117 ? -12.575 -2.275 -3.201 1.00 93.75 117 GLN A O 1
ATOM 973 N N . PHE A 1 118 ? -10.539 -1.458 -3.663 1.00 94.38 118 PHE A N 1
ATOM 974 C CA . PHE A 1 118 ? -10.043 -2.709 -4.226 1.00 94.38 118 PHE A CA 1
ATOM 975 C C . PHE A 1 118 ? -9.785 -3.768 -3.146 1.00 94.38 118 PHE A C 1
ATOM 977 O O . PHE A 1 118 ? -10.160 -4.923 -3.313 1.00 94.38 118 PHE A O 1
ATOM 984 N N . LEU A 1 119 ? -9.146 -3.387 -2.037 1.00 93.81 119 LEU A N 1
ATOM 985 C CA . LEU A 1 119 ? -8.729 -4.320 -0.989 1.00 93.81 119 LEU A CA 1
ATOM 986 C C . LEU A 1 119 ? -9.899 -4.883 -0.173 1.00 93.81 119 LEU A C 1
ATOM 988 O O . LEU A 1 119 ? -9.788 -5.981 0.359 1.00 93.81 119 LEU A O 1
ATOM 992 N N . LEU A 1 120 ? -10.989 -4.131 -0.043 1.00 93.75 120 LEU A N 1
ATOM 993 C CA . LEU A 1 120 ? -12.174 -4.534 0.718 1.00 93.75 120 LEU A CA 1
ATOM 994 C C . LEU A 1 120 ? -13.206 -5.273 -0.147 1.00 93.75 120 LEU A C 1
ATOM 996 O O . LEU A 1 120 ? -14.150 -5.846 0.387 1.00 93.75 120 LEU A O 1
ATOM 1000 N N . ASN A 1 121 ? -13.028 -5.292 -1.472 1.00 94.31 121 ASN A N 1
ATOM 1001 C CA . ASN A 1 121 ? -13.906 -6.014 -2.381 1.00 94.31 121 ASN A CA 1
ATOM 1002 C C . ASN A 1 121 ? -13.417 -7.460 -2.576 1.00 94.31 121 ASN A C 1
ATOM 1004 O O . ASN A 1 121 ? -12.419 -7.714 -3.255 1.00 94.31 121 ASN A O 1
ATOM 1008 N N . GLU A 1 122 ? -14.149 -8.414 -1.998 1.00 94.19 122 GLU A N 1
ATOM 1009 C CA . GLU A 1 122 ? -13.813 -9.839 -2.076 1.00 94.19 122 GLU A CA 1
ATOM 1010 C C . GLU A 1 122 ? -13.782 -10.376 -3.508 1.00 94.19 122 GLU A C 1
ATOM 1012 O O . GLU A 1 122 ? -12.898 -11.165 -3.840 1.00 94.19 122 GLU A O 1
ATOM 1017 N N . GLU A 1 123 ? -14.715 -9.957 -4.364 1.00 93.88 123 GLU A N 1
ATOM 1018 C CA . GLU A 1 123 ? -14.804 -10.431 -5.749 1.00 93.88 123 GLU A CA 1
ATOM 1019 C C . GLU A 1 123 ? -13.564 -10.004 -6.540 1.00 93.88 123 GLU A C 1
ATOM 1021 O O . GLU A 1 123 ? -12.914 -10.834 -7.177 1.00 93.88 123 GLU A O 1
ATOM 1026 N N . MET A 1 124 ? -13.157 -8.740 -6.394 1.00 93.50 124 MET A N 1
ATOM 1027 C CA . MET A 1 124 ? -11.962 -8.195 -7.049 1.00 93.50 124 MET A CA 1
ATOM 1028 C C . MET A 1 124 ? -10.679 -8.890 -6.581 1.00 93.50 124 MET A C 1
ATOM 1030 O O . MET A 1 124 ? -9.782 -9.163 -7.385 1.00 93.50 124 MET A O 1
ATOM 1034 N N . LEU A 1 125 ? -10.579 -9.206 -5.285 1.00 94.38 125 LEU A N 1
ATOM 1035 C CA . LEU A 1 125 ? -9.444 -9.956 -4.748 1.00 94.38 125 LEU A CA 1
ATOM 1036 C C . LEU A 1 125 ? -9.413 -11.399 -5.264 1.00 94.38 125 LEU A C 1
ATOM 1038 O O . LEU A 1 125 ? -8.338 -11.892 -5.625 1.00 94.38 125 LEU A O 1
ATOM 1042 N N . ARG A 1 126 ? -10.572 -12.066 -5.322 1.00 94.62 126 ARG A N 1
ATOM 1043 C CA . ARG A 1 126 ? -10.707 -13.432 -5.847 1.00 94.62 126 ARG A CA 1
ATOM 1044 C C . ARG A 1 126 ? -10.336 -13.503 -7.325 1.00 94.62 126 ARG A C 1
ATOM 1046 O O . ARG A 1 126 ? -9.637 -14.433 -7.710 1.00 94.62 126 ARG A O 1
ATOM 1053 N N . GLU A 1 127 ? -10.754 -12.528 -8.125 1.00 95.25 127 GLU A N 1
ATOM 1054 C CA . GLU A 1 127 ? -10.505 -12.508 -9.569 1.00 95.25 127 GLU A CA 1
ATOM 1055 C C . GLU A 1 127 ? -9.051 -12.165 -9.921 1.00 95.25 127 GLU A C 1
ATOM 1057 O O . GLU A 1 127 ? -8.450 -12.796 -10.790 1.00 95.25 127 GLU A O 1
ATOM 10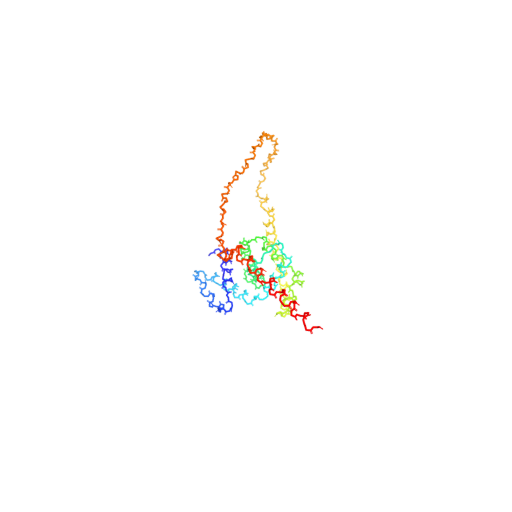62 N N . HIS A 1 128 ? -8.466 -11.156 -9.271 1.00 94.50 128 HIS A N 1
ATOM 1063 C CA . HIS A 1 128 ? -7.195 -10.588 -9.732 1.00 94.50 128 HIS A CA 1
ATOM 1064 C C . HIS A 1 128 ? -5.976 -10.958 -8.889 1.00 94.50 128 HIS A C 1
ATOM 1066 O O . HIS A 1 128 ? -4.849 -10.799 -9.368 1.00 94.50 128 HIS A O 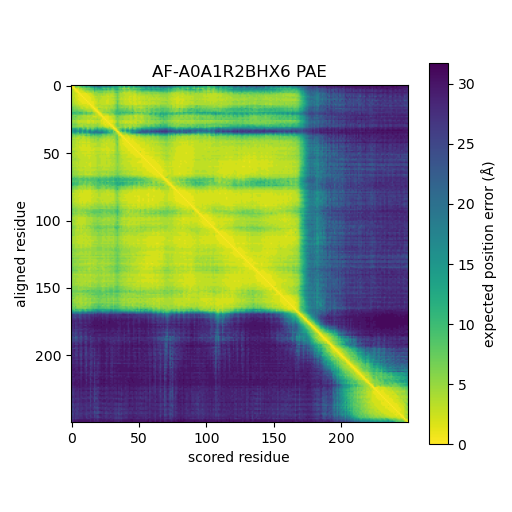1
ATOM 1072 N N . VAL A 1 129 ? -6.161 -11.400 -7.641 1.00 94.69 129 VAL A N 1
ATOM 1073 C CA . VAL A 1 129 ? -5.050 -11.544 -6.685 1.00 94.69 129 VAL A CA 1
ATOM 1074 C C . VAL A 1 129 ? -4.922 -12.956 -6.130 1.00 94.69 129 VAL A C 1
ATOM 1076 O O . VAL A 1 129 ? -3.797 -13.414 -5.933 1.00 94.69 129 VAL A O 1
ATOM 1079 N N . ARG A 1 130 ? -6.037 -13.659 -5.908 1.00 95.25 130 ARG A N 1
ATOM 1080 C CA . ARG A 1 130 ? -6.068 -14.984 -5.274 1.00 95.25 130 ARG A CA 1
ATOM 1081 C C . ARG A 1 130 ? -5.071 -15.956 -5.891 1.00 95.25 130 ARG A C 1
ATOM 1083 O O . ARG A 1 130 ? -4.218 -16.451 -5.166 1.00 95.25 130 ARG A O 1
ATOM 1090 N N . ASP A 1 131 ? -5.127 -16.176 -7.202 1.00 94.56 131 ASP A N 1
ATOM 1091 C CA . ASP A 1 131 ? -4.236 -17.132 -7.875 1.00 94.56 131 ASP A CA 1
ATOM 1092 C C . ASP A 1 131 ? -2.764 -16.758 -7.678 1.00 94.56 131 ASP A C 1
ATOM 1094 O O . ASP A 1 131 ? -1.932 -17.594 -7.333 1.00 94.56 131 ASP A O 1
ATOM 1098 N N . SER A 1 132 ? -2.458 -15.461 -7.779 1.00 93.69 132 SER A N 1
ATOM 1099 C CA . SER A 1 132 ? -1.115 -14.946 -7.525 1.00 93.69 132 SER A CA 1
ATOM 1100 C C . SER A 1 132 ? -0.671 -15.169 -6.077 1.00 93.69 132 SER A C 1
ATOM 1102 O O . SER A 1 132 ? 0.504 -15.440 -5.844 1.00 93.69 132 SER A O 1
ATOM 1104 N N . TRP A 1 133 ? -1.557 -15.032 -5.093 1.00 96.25 133 TRP A N 1
ATOM 1105 C CA . TRP A 1 133 ? -1.228 -15.302 -3.693 1.00 96.25 133 TRP A CA 1
ATOM 1106 C C . TRP A 1 133 ? -1.098 -16.795 -3.396 1.00 96.25 133 TRP A C 1
ATOM 1108 O O . TRP A 1 133 ? -0.186 -17.165 -2.657 1.00 96.25 133 TRP A O 1
ATOM 1118 N N . CYS A 1 134 ? -1.926 -17.639 -4.011 1.00 95.25 134 CYS A N 1
ATOM 1119 C CA . CYS A 1 134 ? -1.875 -19.094 -3.871 1.00 95.25 134 CYS A CA 1
ATOM 1120 C C . CYS A 1 134 ? -0.583 -19.719 -4.426 1.00 95.25 134 CYS A C 1
ATOM 1122 O O . CYS A 1 134 ? -0.233 -20.831 -4.051 1.00 95.25 134 CYS A O 1
ATOM 1124 N N . GLU A 1 135 ? 0.164 -19.013 -5.282 1.00 95.38 135 GLU A N 1
ATOM 1125 C CA . GLU A 1 135 ? 1.509 -19.442 -5.697 1.00 95.38 135 GLU A CA 1
ATOM 1126 C C . GLU A 1 135 ? 2.554 -19.369 -4.570 1.00 95.38 135 GLU A C 1
ATOM 1128 O O . GLU A 1 135 ? 3.597 -20.011 -4.667 1.00 95.38 135 GLU A O 1
ATOM 1133 N N . ILE A 1 136 ? 2.329 -18.541 -3.543 1.00 94.94 136 ILE A N 1
ATOM 1134 C CA . ILE A 1 136 ? 3.284 -18.328 -2.439 1.00 94.94 136 ILE A CA 1
ATOM 1135 C C . ILE A 1 136 ? 2.745 -18.870 -1.113 1.00 94.94 136 ILE A C 1
ATOM 1137 O O . ILE A 1 136 ? 3.524 -19.330 -0.281 1.00 94.94 136 ILE A O 1
ATOM 1141 N N . TYR A 1 137 ? 1.434 -18.787 -0.901 1.00 94.81 137 TYR A N 1
ATOM 1142 C CA . TYR A 1 137 ? 0.775 -19.137 0.351 1.00 94.81 137 TYR A CA 1
ATOM 1143 C C . TYR A 1 137 ? -0.298 -20.198 0.135 1.00 94.81 137 TYR A C 1
ATOM 1145 O O . TYR A 1 137 ? -0.875 -20.304 -0.945 1.00 94.81 137 TYR A O 1
ATOM 1153 N N . ASP A 1 138 ? -0.619 -20.929 1.199 1.00 95.62 138 ASP A N 1
ATOM 1154 C CA . ASP A 1 138 ? -1.673 -21.935 1.169 1.00 95.62 138 ASP A CA 1
ATOM 1155 C C . ASP A 1 138 ? -3.046 -21.321 0.879 1.00 95.62 138 ASP A C 1
ATOM 1157 O O . ASP A 1 138 ? -3.375 -20.215 1.319 1.00 95.62 138 ASP A O 1
ATOM 1161 N N . PHE A 1 139 ? -3.882 -22.081 0.173 1.00 93.88 139 PHE A N 1
ATOM 1162 C CA . PHE A 1 139 ? -5.225 -21.657 -0.224 1.00 93.88 139 PHE A CA 1
ATOM 1163 C C . PHE A 1 139 ? -6.081 -21.190 0.964 1.00 93.88 139 PHE A C 1
ATOM 1165 O O . PHE A 1 139 ? -6.703 -20.134 0.894 1.00 93.88 139 PHE A O 1
ATOM 1172 N N . GLU A 1 140 ? -6.069 -21.935 2.073 1.00 95.81 140 GLU A N 1
ATOM 1173 C CA . GLU A 1 140 ? -6.850 -21.598 3.269 1.00 95.81 140 GLU A CA 1
ATOM 1174 C C . GLU A 1 140 ? -6.410 -20.263 3.883 1.00 95.81 140 GLU A C 1
ATOM 1176 O O . GLU A 1 140 ? -7.247 -19.445 4.266 1.00 95.81 140 GLU A O 1
ATOM 1181 N N . PHE A 1 141 ? -5.100 -20.004 3.921 1.00 94.25 141 PHE A N 1
ATOM 1182 C CA . PHE A 1 141 ? -4.567 -18.733 4.398 1.00 94.25 141 PHE A CA 1
ATOM 1183 C C . PHE A 1 141 ? -5.038 -17.571 3.516 1.00 94.25 141 PHE A C 1
ATOM 1185 O O . PHE A 1 141 ? -5.487 -16.545 4.028 1.00 94.25 141 PHE A O 1
ATOM 1192 N N . VAL A 1 142 ? -4.976 -17.741 2.194 1.00 95.44 142 VAL A N 1
ATOM 1193 C CA . VAL A 1 142 ? -5.381 -16.716 1.226 1.00 95.44 142 VAL A CA 1
ATOM 1194 C C . VAL A 1 142 ? -6.876 -16.410 1.322 1.00 95.44 142 VAL A C 1
ATOM 1196 O O . VAL A 1 142 ? -7.250 -15.244 1.452 1.00 95.44 142 VAL A O 1
ATOM 1199 N N . GLU A 1 143 ? -7.731 -17.431 1.321 1.00 94.75 143 GLU A N 1
ATOM 1200 C CA . GLU A 1 143 ? -9.184 -17.258 1.449 1.00 94.75 143 GL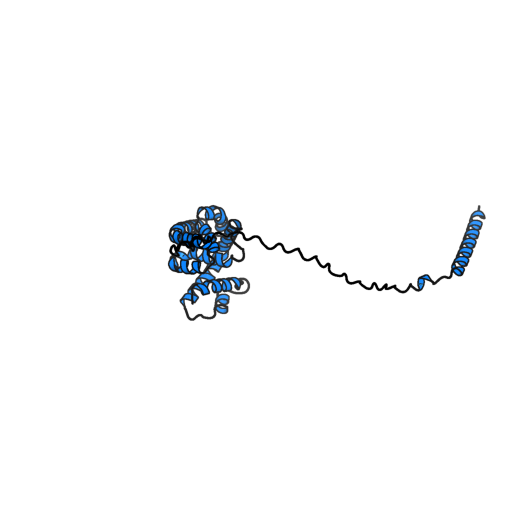U A CA 1
ATOM 1201 C C . GLU A 1 143 ? -9.573 -16.610 2.781 1.00 94.75 143 GLU A C 1
ATOM 1203 O O . GLU A 1 143 ? -10.463 -15.757 2.823 1.00 94.75 143 GLU A O 1
ATOM 1208 N N . ASN A 1 144 ? -8.874 -16.949 3.868 1.00 95.25 144 ASN A N 1
ATOM 1209 C CA . ASN A 1 144 ? -9.090 -16.330 5.171 1.00 95.25 144 ASN A CA 1
ATOM 1210 C C . ASN A 1 144 ? -8.796 -14.822 5.129 1.00 95.25 144 ASN A C 1
ATOM 1212 O O . ASN A 1 144 ? -9.594 -14.031 5.628 1.00 95.25 144 ASN A O 1
ATOM 1216 N N . ILE A 1 145 ? -7.699 -14.406 4.487 1.00 94.06 145 ILE A N 1
ATOM 1217 C CA . ILE A 1 145 ? -7.363 -12.984 4.331 1.00 94.06 145 ILE A CA 1
ATOM 1218 C C . ILE A 1 145 ? -8.390 -12.254 3.460 1.00 94.06 145 ILE A C 1
ATOM 1220 O O . ILE A 1 145 ? -8.818 -11.163 3.832 1.00 94.06 145 ILE A O 1
ATOM 1224 N N . ILE A 1 146 ? -8.817 -12.846 2.342 1.00 94.75 146 ILE A N 1
ATOM 1225 C CA . ILE A 1 146 ? -9.841 -12.251 1.467 1.00 94.75 146 ILE A CA 1
ATOM 1226 C C . ILE A 1 146 ? -11.140 -12.031 2.248 1.00 94.75 146 ILE A C 1
ATOM 1228 O O . ILE A 1 146 ? -11.658 -10.918 2.276 1.00 94.75 146 ILE A O 1
ATOM 1232 N N . THR A 1 147 ? -11.611 -13.063 2.948 1.00 94.50 147 THR A N 1
ATOM 1233 C CA . THR A 1 147 ? -12.853 -13.010 3.734 1.00 94.50 147 THR A CA 1
ATOM 1234 C C . THR A 1 147 ? -12.751 -11.999 4.881 1.00 94.50 147 THR A C 1
ATOM 1236 O O . THR A 1 147 ? -13.665 -11.211 5.109 1.00 94.50 147 THR A O 1
ATOM 1239 N N . LYS A 1 148 ? -11.611 -11.956 5.588 1.00 93.19 148 LYS A N 1
ATOM 1240 C CA . LYS A 1 148 ? -11.358 -10.961 6.645 1.00 93.19 148 LYS A CA 1
ATOM 1241 C C . LYS A 1 148 ? -11.330 -9.534 6.115 1.00 93.19 148 LYS A C 1
ATOM 1243 O O . LYS A 1 148 ? -11.759 -8.613 6.805 1.00 93.19 148 LYS A O 1
ATOM 1248 N N . ASN A 1 149 ? -10.789 -9.322 4.922 1.00 92.38 149 ASN A N 1
ATOM 1249 C CA . ASN A 1 149 ? -10.788 -8.000 4.311 1.00 92.38 149 ASN A CA 1
ATOM 1250 C C . ASN A 1 149 ? -12.204 -7.587 3.896 1.00 92.38 149 ASN A C 1
ATOM 1252 O O . ASN A 1 149 ? -12.593 -6.449 4.150 1.00 92.38 149 ASN A O 1
ATOM 1256 N N . GLY A 1 150 ? -13.000 -8.516 3.366 1.00 91.12 150 GLY A N 1
ATOM 1257 C CA . GLY A 1 150 ? -14.412 -8.287 3.069 1.00 91.12 150 GLY A CA 1
ATOM 1258 C C . GLY A 1 150 ? -15.242 -7.932 4.301 1.00 91.12 150 GLY A C 1
ATOM 1259 O O . GLY A 1 150 ? -15.980 -6.948 4.282 1.00 91.12 150 GLY A O 1
ATOM 1260 N N . SER A 1 151 ? -15.052 -8.626 5.429 1.00 91.94 151 SER A N 1
ATOM 1261 C CA . SER A 1 151 ? -15.771 -8.299 6.672 1.00 91.94 151 SER A CA 1
ATOM 1262 C C . SER A 1 151 ? -15.450 -6.892 7.193 1.00 91.94 151 SER A C 1
ATOM 1264 O O . SER A 1 151 ? -16.323 -6.211 7.730 1.00 91.94 151 SER A O 1
ATOM 1266 N N . LYS A 1 152 ? -14.217 -6.415 6.974 1.00 91.50 152 LYS A N 1
ATOM 1267 C CA . LYS A 1 152 ? -13.784 -5.050 7.322 1.00 91.50 152 LYS A CA 1
ATOM 1268 C C . LYS A 1 152 ? -14.408 -3.979 6.425 1.00 91.50 152 LYS A C 1
ATOM 1270 O O . LYS A 1 152 ? -14.375 -2.801 6.782 1.00 91.50 152 LYS A O 1
ATOM 1275 N N . SER A 1 153 ? -15.004 -4.355 5.290 1.00 89.31 153 SER A N 1
ATOM 1276 C CA . SER A 1 153 ? -15.686 -3.414 4.398 1.00 89.31 153 SER A CA 1
ATOM 1277 C C . SER A 1 153 ? -16.823 -2.681 5.104 1.00 89.31 153 SER A C 1
ATOM 1279 O O . SER A 1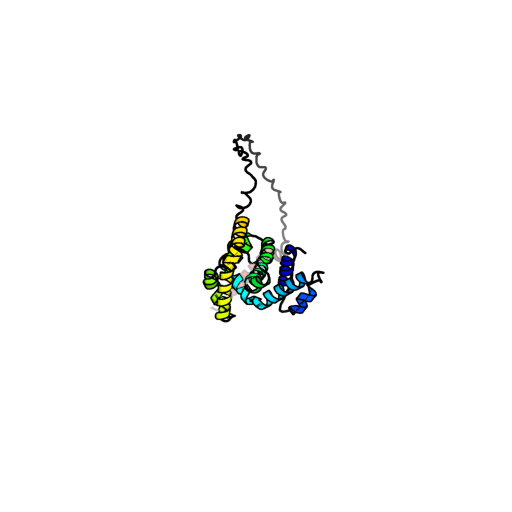 153 ? -17.023 -1.498 4.843 1.00 89.31 153 SER A O 1
ATOM 1281 N N . LEU A 1 154 ? -17.550 -3.352 6.004 1.00 87.38 154 LEU A N 1
ATOM 1282 C CA . LEU A 1 154 ? -18.647 -2.726 6.743 1.00 87.38 154 LEU A CA 1
ATOM 1283 C C . LEU A 1 154 ? -18.125 -1.705 7.762 1.00 87.38 154 LEU A C 1
ATOM 1285 O O . LEU A 1 154 ? -18.652 -0.603 7.860 1.00 87.38 154 LEU A O 1
ATOM 1289 N N . GLU A 1 155 ? -17.052 -2.042 8.479 1.00 89.12 155 GLU A N 1
ATOM 1290 C CA . GLU A 1 155 ? -16.434 -1.152 9.473 1.00 89.12 155 GLU A CA 1
ATOM 1291 C C . GLU A 1 155 ? -15.788 0.089 8.843 1.00 89.12 155 GLU A C 1
ATOM 1293 O O . GLU A 1 155 ? -15.705 1.149 9.468 1.00 89.12 155 GLU A O 1
ATOM 1298 N N . LEU A 1 156 ? -15.313 -0.041 7.602 1.00 90.19 156 LEU A N 1
ATOM 1299 C CA . LEU A 1 156 ? -14.641 1.020 6.857 1.00 90.19 156 LEU A CA 1
ATOM 1300 C C . LEU A 1 156 ? -15.549 1.723 5.837 1.00 90.19 156 LEU A C 1
ATOM 1302 O O . LEU A 1 156 ? -15.069 2.628 5.153 1.00 90.19 156 LEU A O 1
ATOM 1306 N N . ALA A 1 157 ? -16.839 1.382 5.762 1.00 90.19 157 ALA A N 1
ATOM 1307 C CA . ALA A 1 157 ? -17.791 1.997 4.833 1.00 90.19 157 ALA A CA 1
ATOM 1308 C C . ALA A 1 157 ? -17.857 3.524 5.014 1.00 90.19 157 ALA A C 1
ATOM 1310 O O . ALA A 1 157 ? -17.630 4.277 4.069 1.00 90.19 157 ALA A O 1
ATOM 1311 N N . ASP A 1 158 ? -17.995 3.991 6.259 1.00 91.25 158 ASP A N 1
ATOM 1312 C CA . ASP A 1 158 ? -17.994 5.424 6.592 1.00 91.25 158 ASP A CA 1
ATOM 1313 C C . ASP A 1 158 ? -16.678 6.129 6.218 1.00 91.25 158 ASP A C 1
ATOM 1315 O O . ASP A 1 158 ? -16.622 7.351 6.041 1.00 91.25 158 ASP A O 1
ATOM 1319 N N . LEU A 1 159 ? -15.561 5.393 6.188 1.00 91.25 159 LEU A N 1
ATOM 1320 C CA . LEU A 1 159 ? -14.268 5.934 5.770 1.00 91.25 159 LEU A CA 1
ATOM 1321 C C . LEU A 1 159 ? -14.189 6.027 4.247 1.00 91.25 159 LEU A C 1
ATOM 1323 O O . LEU A 1 159 ? -13.721 7.044 3.740 1.00 91.25 159 LEU A O 1
ATOM 1327 N N . LEU A 1 160 ? -14.668 5.011 3.531 1.00 91.88 160 LEU A N 1
ATOM 1328 C CA . LEU A 1 160 ? -14.753 5.017 2.073 1.00 91.88 160 LEU A CA 1
ATOM 1329 C C . LEU A 1 160 ? -15.637 6.160 1.569 1.00 91.88 160 LEU A C 1
ATOM 1331 O O . LEU A 1 160 ? -15.190 6.926 0.718 1.00 91.88 160 LEU A O 1
ATOM 1335 N N . ASP A 1 161 ? -16.817 6.354 2.154 1.00 91.50 161 ASP A N 1
ATOM 1336 C CA . ASP A 1 161 ? -17.719 7.449 1.782 1.00 91.50 161 ASP A CA 1
ATOM 1337 C C . ASP A 1 161 ? -17.092 8.818 2.052 1.00 91.50 161 ASP A C 1
ATOM 1339 O O . ASP A 1 161 ? -17.151 9.727 1.219 1.00 91.50 161 ASP A O 1
ATOM 1343 N N . TYR A 1 162 ? -16.424 8.975 3.197 1.00 90.81 162 TYR A N 1
ATOM 1344 C CA . TYR A 1 162 ? -15.675 10.192 3.502 1.00 90.81 162 TYR A CA 1
ATOM 1345 C C . TYR A 1 162 ? -14.576 10.464 2.460 1.00 90.81 162 TYR A C 1
ATOM 1347 O O . TYR A 1 162 ? -14.437 11.596 1.988 1.00 90.81 162 TYR A O 1
ATOM 1355 N N . LEU A 1 163 ? -13.809 9.441 2.073 1.00 90.50 163 LEU A N 1
ATOM 1356 C CA . LEU A 1 163 ? -12.738 9.571 1.084 1.00 90.50 163 LEU A CA 1
ATOM 1357 C C . LEU A 1 163 ? -13.278 9.857 -0.318 1.00 90.50 163 LEU A C 1
ATOM 1359 O O . LEU A 1 163 ? -12.719 10.711 -1.002 1.00 90.50 163 LEU A O 1
ATOM 1363 N N . SER A 1 164 ? -14.371 9.208 -0.718 1.00 89.12 164 SER A N 1
ATOM 1364 C CA . SER A 1 164 ? -15.066 9.448 -1.986 1.00 89.12 164 SER A CA 1
ATOM 1365 C C . SER A 1 164 ? -15.530 10.903 -2.095 1.00 89.12 164 SER A C 1
ATOM 1367 O O . SER A 1 164 ? -15.207 11.601 -3.061 1.00 89.12 164 SER A O 1
ATOM 1369 N N . ASN A 1 165 ? -16.193 11.416 -1.054 1.00 89.06 165 ASN A N 1
ATOM 1370 C CA . ASN A 1 165 ? -16.664 12.802 -0.996 1.00 89.06 165 ASN A CA 1
ATOM 1371 C C . ASN A 1 165 ? -15.514 13.820 -1.010 1.00 89.06 165 ASN A C 1
ATOM 1373 O O . ASN A 1 165 ? -15.623 14.887 -1.623 1.00 89.06 165 ASN A O 1
ATOM 1377 N N . LYS A 1 166 ? -14.400 13.492 -0.346 1.00 87.50 166 LYS A N 1
ATOM 1378 C CA . LYS A 1 166 ? -13.195 14.329 -0.315 1.00 87.50 166 LYS A CA 1
ATOM 1379 C C . LYS A 1 166 ? -12.445 14.308 -1.649 1.00 87.50 166 LYS A C 1
ATOM 1381 O O . LYS A 1 166 ? -11.927 15.341 -2.059 1.00 87.50 166 LYS A O 1
ATOM 1386 N N . ALA A 1 167 ? -12.405 13.167 -2.334 1.00 83.62 167 ALA A N 1
ATOM 1387 C CA . ALA A 1 167 ? -11.745 13.002 -3.627 1.00 83.62 167 ALA A CA 1
ATOM 1388 C C . ALA A 1 167 ? -12.525 13.659 -4.777 1.00 83.62 167 ALA A C 1
ATOM 1390 O O . ALA A 1 167 ? -11.926 14.258 -5.665 1.00 83.62 167 ALA A O 1
ATOM 1391 N N . THR A 1 168 ? -13.857 13.586 -4.750 1.00 80.25 168 THR A N 1
ATOM 1392 C CA . THR A 1 168 ? -14.729 14.189 -5.772 1.00 80.25 168 THR A CA 1
ATOM 1393 C C . THR A 1 168 ? -14.976 15.683 -5.555 1.00 80.25 168 THR A C 1
ATOM 1395 O O . THR A 1 168 ? -15.536 16.333 -6.433 1.00 80.25 168 THR A O 1
ATOM 1398 N N . GLY A 1 169 ? -14.588 16.250 -4.407 1.00 66.69 169 GLY A N 1
ATOM 1399 C CA . GLY A 1 169 ? -14.725 17.682 -4.109 1.00 66.69 169 GLY A CA 1
ATOM 1400 C C . GLY A 1 169 ? -16.166 18.170 -3.904 1.00 66.69 169 GLY A C 1
ATOM 1401 O O . GLY A 1 169 ? -16.386 19.364 -3.723 1.00 66.69 169 GLY A O 1
ATOM 1402 N N . HIS A 1 170 ? -17.155 17.272 -3.901 1.00 54.84 170 HIS A N 1
ATOM 1403 C CA . HIS A 1 170 ? -18.562 17.638 -3.707 1.00 54.84 170 HIS A CA 1
ATOM 1404 C C . HIS A 1 170 ? -18.909 17.860 -2.221 1.00 54.84 170 HIS A C 1
ATOM 1406 O O . HIS A 1 170 ? -19.889 18.533 -1.909 1.00 54.84 170 HIS A O 1
ATOM 1412 N N . GLY A 1 171 ? -18.083 17.360 -1.292 1.00 47.81 171 GLY A N 1
ATOM 1413 C CA . GLY A 1 171 ? -18.319 17.456 0.155 1.00 47.81 171 GLY A CA 1
ATOM 1414 C C . GLY A 1 171 ? -17.922 18.780 0.823 1.00 47.81 171 GLY A C 1
ATOM 1415 O O . GLY A 1 171 ? -18.322 19.017 1.958 1.00 47.81 171 GLY A O 1
ATOM 1416 N N . THR A 1 172 ? -17.158 19.654 0.159 1.00 43.97 172 THR A N 1
ATOM 1417 C CA . THR A 1 172 ? -16.772 20.976 0.701 1.00 43.97 172 THR A CA 1
ATOM 1418 C C . THR A 1 172 ? -17.637 22.124 0.184 1.00 43.97 172 THR A C 1
ATOM 1420 O O . THR A 1 172 ? -17.493 23.246 0.652 1.00 43.97 172 THR A O 1
ATOM 1423 N N . ILE A 1 173 ? -18.555 21.860 -0.750 1.00 46.03 173 ILE A N 1
ATOM 1424 C CA . ILE A 1 173 ? -19.462 22.882 -1.299 1.00 46.03 173 ILE A CA 1
ATOM 1425 C C . ILE A 1 173 ? -20.748 22.995 -0.461 1.00 46.03 173 ILE A C 1
ATOM 1427 O O . ILE A 1 173 ? -21.453 23.994 -0.542 1.00 46.03 173 ILE A O 1
ATOM 1431 N N . ILE A 1 174 ? -21.053 22.009 0.387 1.00 50.78 174 ILE A N 1
ATOM 1432 C CA . ILE A 1 174 ? -22.334 21.933 1.098 1.00 50.78 174 ILE A CA 1
ATOM 1433 C C . ILE A 1 174 ? -22.070 21.820 2.599 1.00 50.78 174 ILE A C 1
ATOM 1435 O O . ILE A 1 174 ? -22.103 20.724 3.152 1.00 50.78 174 ILE A O 1
ATOM 1439 N N . LYS A 1 175 ? -21.726 22.955 3.223 1.00 42.66 175 LYS A N 1
ATOM 1440 C CA . LYS A 1 175 ? -21.848 23.261 4.671 1.00 42.66 175 LYS A CA 1
ATOM 1441 C C . LYS A 1 175 ? -21.315 24.657 5.047 1.00 42.66 175 LYS A C 1
ATOM 1443 O O . LYS A 1 175 ? -21.093 24.921 6.221 1.00 42.66 175 LYS A O 1
ATOM 1448 N N . GLU A 1 176 ? -21.135 25.561 4.085 1.00 40.69 176 GLU A N 1
ATOM 1449 C CA . GLU A 1 176 ? -21.258 26.988 4.383 1.00 40.69 176 GLU A CA 1
ATOM 1450 C C . GLU A 1 176 ? -22.723 27.351 4.165 1.00 40.69 176 GLU A C 1
ATOM 1452 O O . GLU A 1 176 ? -23.294 27.076 3.110 1.00 40.69 176 GLU A O 1
ATOM 1457 N N . GLU A 1 177 ? -23.336 27.863 5.224 1.00 42.09 177 GLU A N 1
ATOM 1458 C CA . GLU A 1 177 ? -24.710 28.336 5.269 1.00 42.09 177 GLU A CA 1
ATOM 1459 C C . GLU A 1 177 ? -25.048 29.171 4.031 1.00 42.09 177 GLU A C 1
ATOM 1461 O O . GLU A 1 177 ? -24.256 29.995 3.568 1.00 42.09 177 GLU A O 1
ATOM 1466 N N . GLU A 1 178 ? -26.244 28.932 3.503 1.00 44.78 178 GLU A N 1
ATOM 1467 C CA . GLU A 1 178 ? -26.855 29.642 2.389 1.00 44.78 178 GLU A CA 1
ATOM 1468 C C . GLU A 1 178 ? -26.900 31.158 2.638 1.00 44.78 178 GLU A C 1
ATOM 1470 O O . GLU A 1 178 ? -27.918 31.733 3.009 1.00 44.78 178 GLU A O 1
ATOM 1475 N N . VAL A 1 179 ? -25.809 31.857 2.341 1.00 47.03 179 VAL A N 1
ATOM 1476 C CA . VAL A 1 179 ? -25.899 33.211 1.810 1.00 47.03 179 VAL A CA 1
ATOM 1477 C C . VAL A 1 179 ? -25.904 33.037 0.305 1.00 47.03 179 VAL A C 1
ATOM 1479 O O . VAL A 1 179 ? -24.853 32.989 -0.338 1.00 47.03 179 VAL A O 1
ATOM 1482 N N . VAL A 1 180 ? -27.107 32.909 -0.257 1.00 53.50 180 VAL A N 1
ATOM 1483 C CA . VAL A 1 180 ? -27.358 32.992 -1.697 1.00 53.50 180 VAL A CA 1
ATOM 1484 C C . VAL A 1 180 ? -26.916 34.382 -2.159 1.00 53.50 180 VAL A C 1
ATOM 1486 O O . VAL A 1 180 ? -27.701 35.316 -2.283 1.00 53.50 180 VAL A O 1
ATOM 1489 N N . LYS A 1 181 ? -25.614 34.557 -2.390 1.00 57.56 181 LYS A N 1
ATOM 1490 C CA . LYS A 1 181 ? -25.117 35.629 -3.240 1.00 57.56 181 LYS A CA 1
ATOM 1491 C C . LYS A 1 181 ? -25.538 35.228 -4.638 1.00 57.56 181 LYS A C 1
ATOM 1493 O O . LYS A 1 181 ? -24.909 34.356 -5.239 1.00 57.56 181 LYS A O 1
ATOM 1498 N N . GLU A 1 182 ? -26.619 35.828 -5.124 1.00 61.12 182 GLU A N 1
ATOM 1499 C CA . GLU A 1 182 ? -27.000 35.763 -6.531 1.00 61.12 182 GLU A CA 1
ATOM 1500 C C . GLU A 1 182 ? -25.738 36.000 -7.365 1.00 61.12 182 GLU A C 1
ATOM 1502 O O . GLU A 1 182 ? -25.135 37.080 -7.336 1.00 61.12 182 GLU A O 1
ATOM 1507 N N . LYS A 1 183 ? -25.251 34.943 -8.024 1.00 66.12 183 LYS A N 1
ATOM 1508 C CA . LYS A 1 183 ? -24.052 35.038 -8.850 1.00 66.12 183 LYS A CA 1
ATOM 1509 C C . LYS A 1 183 ? -24.380 36.039 -9.948 1.00 66.12 183 LYS A C 1
ATOM 1511 O O . LYS A 1 183 ? -25.252 35.781 -10.773 1.00 66.12 183 LYS A O 1
ATOM 1516 N N . LYS A 1 184 ? -23.709 37.192 -9.941 1.00 72.88 184 LYS A N 1
ATOM 1517 C CA . LYS A 1 184 ? -23.870 38.193 -10.998 1.00 72.88 184 LYS A CA 1
ATOM 1518 C C . LYS A 1 184 ? -23.507 37.524 -12.322 1.00 72.88 184 LYS A C 1
ATOM 1520 O O . LYS A 1 184 ? -22.360 37.120 -12.507 1.00 72.88 184 LYS A O 1
ATOM 1525 N N . PHE A 1 185 ? -24.485 37.364 -13.209 1.00 73.62 185 PHE A N 1
ATOM 1526 C CA . PHE A 1 185 ? -24.237 36.859 -14.553 1.00 73.62 185 PHE A CA 1
ATOM 1527 C C . PHE A 1 185 ? -23.288 37.808 -15.288 1.00 73.62 185 PHE A C 1
ATOM 1529 O O . PHE A 1 185 ? -23.422 39.030 -15.207 1.00 73.62 185 PHE A O 1
ATOM 1536 N N . THR A 1 186 ? -22.312 37.241 -15.993 1.00 79.56 186 THR A N 1
ATOM 1537 C CA . THR A 1 186 ? -21.358 38.013 -16.789 1.00 79.56 186 THR A CA 1
ATOM 1538 C C . THR A 1 186 ? -22.083 38.667 -17.962 1.00 79.56 186 THR A C 1
ATOM 1540 O O . THR A 1 186 ? -22.567 37.981 -18.861 1.00 79.56 186 THR A O 1
ATOM 1543 N N . VAL A 1 187 ? -22.142 39.997 -17.961 1.00 81.88 187 VAL A N 1
ATOM 1544 C CA . VAL A 1 187 ? -22.570 40.786 -19.120 1.00 81.88 187 VAL A CA 1
ATOM 1545 C C . VAL A 1 187 ? -21.372 40.922 -20.057 1.00 81.88 187 VAL A C 1
ATOM 1547 O O . VAL A 1 187 ? -20.279 41.279 -19.623 1.00 81.88 187 VAL A O 1
ATOM 1550 N N . GLN A 1 188 ? -21.556 40.589 -21.334 1.00 79.56 188 GLN A N 1
ATOM 1551 C CA . GLN A 1 188 ? -20.494 40.684 -22.335 1.00 79.56 188 GLN A CA 1
ATOM 1552 C C . GLN A 1 188 ? -20.287 42.155 -22.719 1.00 79.56 188 GLN A C 1
ATOM 1554 O O . GLN A 1 188 ? -21.154 42.751 -23.354 1.00 79.56 188 GLN A O 1
ATOM 1559 N N . GLU A 1 189 ? -19.144 42.739 -22.358 1.00 82.25 189 GLU A N 1
ATOM 1560 C CA . GLU A 1 189 ? -18.719 44.033 -22.899 1.00 82.25 189 GLU A CA 1
ATOM 1561 C C . GLU A 1 189 ? -17.958 43.821 -24.219 1.00 82.25 189 GLU A C 1
ATOM 1563 O O . GLU A 1 189 ? -17.036 42.997 -24.271 1.00 82.25 189 GLU A O 1
ATOM 1568 N N . PRO A 1 190 ? -18.313 44.532 -25.307 1.00 83.06 190 PRO A N 1
ATOM 1569 C CA . PRO A 1 190 ? -17.568 44.439 -26.555 1.00 83.06 190 PRO A CA 1
ATOM 1570 C C . PRO A 1 190 ? -16.145 44.972 -26.351 1.00 83.06 190 PRO A C 1
ATOM 1572 O O . PRO A 1 190 ? -15.937 46.083 -25.867 1.00 83.06 190 PRO A O 1
ATOM 1575 N N . PHE A 1 191 ? -15.147 44.175 -26.732 1.00 81.00 191 PHE A N 1
ATOM 1576 C CA . PHE A 1 191 ? -13.748 44.570 -26.616 1.00 81.00 191 PHE A CA 1
ATOM 1577 C C . PHE A 1 191 ? -13.390 45.652 -27.643 1.00 81.00 191 PHE A C 1
ATOM 1579 O O . PHE A 1 191 ? -13.852 45.640 -28.786 1.00 81.00 191 PHE A O 1
ATOM 1586 N N . ASN A 1 192 ? -12.489 46.559 -27.268 1.00 80.31 192 ASN A N 1
ATOM 1587 C CA . ASN A 1 192 ? -11.920 47.514 -28.213 1.00 80.31 192 ASN A CA 1
ATOM 1588 C C . ASN A 1 192 ? -11.035 46.777 -29.233 1.00 80.31 192 ASN A C 1
ATOM 1590 O O . ASN A 1 192 ? -9.970 46.256 -28.894 1.00 80.31 192 ASN A O 1
ATOM 1594 N N . LEU A 1 193 ? -11.475 46.747 -30.494 1.00 79.44 193 LEU A N 1
ATOM 1595 C CA . LEU A 1 193 ? -10.736 46.186 -31.628 1.00 79.44 193 LEU A CA 1
ATOM 1596 C C . LEU A 1 193 ? -9.403 46.926 -31.812 1.00 79.44 193 LEU A C 1
ATOM 1598 O O . LEU A 1 193 ? -9.343 48.013 -32.386 1.00 79.44 193 LEU A O 1
ATOM 1602 N N . THR A 1 194 ? -8.307 46.326 -31.350 1.00 80.19 194 THR A N 1
ATOM 1603 C CA . THR A 1 194 ? -6.960 46.822 -31.645 1.00 80.19 194 THR A CA 1
ATOM 1604 C C . THR A 1 194 ? -6.473 46.212 -32.956 1.00 80.19 194 THR A C 1
ATOM 1606 O O . THR A 1 194 ? -6.512 44.998 -33.152 1.00 80.19 194 THR A O 1
ATOM 1609 N N . LYS A 1 195 ? -6.015 47.054 -33.893 1.00 80.50 195 LYS A N 1
ATOM 1610 C CA . LYS A 1 195 ? -5.385 46.559 -35.124 1.00 80.50 195 LYS A CA 1
ATOM 1611 C C . LYS A 1 195 ? -4.101 45.809 -34.738 1.00 80.50 195 LYS A C 1
ATOM 1613 O O . LYS A 1 195 ? -3.281 46.381 -34.012 1.00 80.50 195 LYS A O 1
ATOM 1618 N N . PRO A 1 196 ? -3.902 44.558 -35.192 1.00 80.94 196 PRO A N 1
ATOM 1619 C CA . PRO A 1 196 ? -2.718 43.790 -34.833 1.00 80.94 196 PRO A CA 1
ATOM 1620 C C . PRO A 1 196 ? -1.465 44.523 -35.316 1.00 80.94 196 PRO A C 1
ATOM 1622 O O . PRO A 1 196 ? -1.394 44.974 -36.461 1.00 80.94 196 PRO A O 1
ATOM 1625 N N . LYS A 1 197 ? -0.464 44.651 -34.438 1.00 79.88 197 LYS A N 1
ATOM 1626 C CA . LYS A 1 197 ? 0.823 45.239 -34.822 1.00 79.88 197 LYS A CA 1
ATOM 1627 C C . LYS A 1 197 ? 1.458 44.363 -35.914 1.00 79.88 197 LYS A C 1
ATOM 1629 O O . LYS A 1 197 ? 1.496 43.141 -35.747 1.00 79.88 197 LYS A O 1
ATOM 1634 N N . PRO A 1 198 ? 1.966 44.947 -37.014 1.00 86.38 198 PRO A N 1
ATOM 1635 C CA . PRO A 1 198 ? 2.601 44.175 -38.075 1.00 86.38 198 PRO A CA 1
ATOM 1636 C C . PRO A 1 198 ? 3.791 43.394 -37.507 1.00 86.38 198 PRO A C 1
ATOM 1638 O O . PRO A 1 198 ? 4.602 43.937 -36.751 1.00 86.38 198 PRO A O 1
ATOM 1641 N N . ARG A 1 199 ? 3.882 42.102 -37.845 1.00 79.88 199 ARG A N 1
ATOM 1642 C CA . ARG A 1 199 ? 4.966 41.230 -37.373 1.00 79.88 199 ARG A CA 1
ATOM 1643 C C . ARG A 1 199 ? 6.300 41.756 -37.904 1.00 79.88 199 ARG A C 1
ATOM 1645 O O . ARG A 1 199 ? 6.497 41.828 -39.114 1.00 79.88 199 ARG A O 1
ATOM 1652 N N . LYS A 1 200 ? 7.226 42.100 -37.006 1.00 81.44 200 LYS A N 1
ATOM 1653 C CA . LYS A 1 200 ? 8.615 42.387 -37.381 1.00 81.44 200 LYS A CA 1
ATOM 1654 C C . LYS A 1 200 ? 9.312 41.055 -37.639 1.00 81.44 200 LYS A C 1
ATOM 1656 O O . LYS A 1 200 ? 9.467 40.261 -36.715 1.00 81.44 200 LYS A O 1
ATOM 1661 N N . LEU A 1 201 ? 9.694 40.800 -38.887 1.00 84.06 201 LEU A N 1
ATOM 1662 C CA . LEU A 1 201 ? 10.536 39.653 -39.210 1.00 84.06 201 LEU A CA 1
ATOM 1663 C C . LEU A 1 201 ? 11.942 39.881 -38.626 1.00 84.06 201 LEU A C 1
ATOM 1665 O O . LEU A 1 201 ? 12.438 41.012 -38.680 1.00 84.06 201 LEU A O 1
ATOM 1669 N N . PRO A 1 202 ? 12.589 38.849 -38.061 1.00 82.31 202 PRO A N 1
ATOM 1670 C CA . PRO A 1 202 ? 13.973 38.963 -37.624 1.00 82.31 202 PRO A CA 1
ATOM 1671 C C . PRO A 1 202 ? 14.863 39.282 -38.831 1.00 82.31 202 PRO A C 1
ATOM 1673 O O . PRO A 1 202 ? 14.744 38.666 -39.890 1.00 82.31 202 PRO A O 1
ATOM 1676 N N . LYS A 1 203 ? 15.751 40.270 -38.683 1.00 81.62 203 LYS A N 1
ATOM 1677 C CA . LYS A 1 203 ? 16.714 40.623 -39.728 1.00 81.62 203 LYS A CA 1
ATOM 1678 C C . LYS A 1 203 ? 17.772 39.522 -39.789 1.00 81.62 203 LYS A C 1
ATOM 1680 O O . LYS A 1 203 ? 18.472 39.296 -38.806 1.00 81.62 203 LYS A O 1
ATOM 1685 N N . TYR A 1 204 ? 17.876 38.835 -40.923 1.00 82.38 204 TYR A N 1
ATOM 1686 C CA . TYR A 1 204 ? 18.903 37.814 -41.120 1.00 82.38 204 TYR A CA 1
ATOM 1687 C C . TYR A 1 204 ? 20.302 38.437 -41.024 1.00 82.38 204 TYR A C 1
ATOM 1689 O O . TYR A 1 204 ? 20.559 39.501 -41.594 1.00 82.38 204 TYR A O 1
ATOM 1697 N N . LEU A 1 205 ? 21.202 37.766 -40.304 1.00 79.44 205 LEU A N 1
ATOM 1698 C CA . LEU A 1 205 ? 22.618 38.117 -40.246 1.00 79.44 205 LEU A CA 1
ATOM 1699 C C . LEU A 1 205 ? 23.300 37.565 -41.502 1.00 79.44 205 LEU A C 1
ATOM 1701 O O . LEU A 1 205 ? 23.276 36.358 -41.741 1.00 79.44 205 LEU A O 1
ATOM 1705 N N . ALA A 1 206 ? 23.885 38.441 -42.319 1.00 80.81 206 ALA A N 1
ATOM 1706 C CA . ALA A 1 206 ? 24.684 38.010 -43.458 1.00 80.81 206 ALA A CA 1
ATOM 1707 C C . ALA A 1 206 ? 25.980 37.368 -42.939 1.00 80.81 206 ALA A C 1
ATOM 1709 O O . ALA A 1 206 ? 26.792 38.035 -42.304 1.00 80.81 206 ALA A O 1
ATOM 1710 N N . LEU A 1 207 ? 26.155 36.068 -43.179 1.00 79.50 207 LEU A N 1
ATOM 1711 C CA . LEU A 1 207 ? 27.395 35.365 -42.856 1.00 79.50 207 LEU A CA 1
ATOM 1712 C C . LEU A 1 207 ? 28.440 35.664 -43.935 1.00 79.50 207 LEU A C 1
ATOM 1714 O O . LEU A 1 207 ? 28.207 35.394 -45.116 1.00 79.50 207 LEU A O 1
ATOM 1718 N N . GLU A 1 208 ? 29.603 36.177 -43.539 1.00 81.00 208 GLU A N 1
ATOM 1719 C CA . GLU A 1 208 ? 30.738 36.337 -44.449 1.00 81.00 208 GLU A CA 1
ATOM 1720 C C . GLU A 1 208 ? 31.294 34.958 -44.830 1.00 81.00 208 GLU A C 1
ATOM 1722 O O . GLU A 1 208 ? 31.886 34.248 -44.014 1.00 81.00 208 GLU A O 1
ATOM 1727 N N . ARG A 1 209 ? 31.095 34.549 -46.087 1.00 79.06 209 ARG A N 1
ATOM 1728 C CA . ARG A 1 209 ? 31.663 33.301 -46.610 1.00 79.06 209 ARG A CA 1
ATOM 1729 C C . ARG A 1 209 ? 33.140 33.510 -46.935 1.00 79.06 209 ARG A C 1
ATOM 1731 O O . ARG A 1 209 ? 33.468 34.102 -47.959 1.00 79.06 209 ARG A O 1
ATOM 1738 N N . LYS A 1 210 ? 34.034 32.986 -46.095 1.00 80.94 210 LYS A N 1
ATOM 1739 C CA . LYS A 1 210 ? 35.462 32.872 -46.425 1.00 80.94 210 LYS A CA 1
ATOM 1740 C C . LYS A 1 210 ? 35.683 31.611 -47.258 1.00 80.94 210 LYS A C 1
ATOM 1742 O O . LYS A 1 210 ? 35.445 30.505 -46.780 1.00 80.94 210 LYS A O 1
ATOM 1747 N N . VAL A 1 211 ? 36.120 31.779 -48.505 1.00 81.38 211 VAL A N 1
ATOM 1748 C CA . VAL A 1 211 ? 36.530 30.659 -49.360 1.00 81.38 211 VAL A CA 1
ATOM 1749 C C . VAL A 1 211 ? 37.940 30.254 -48.945 1.00 81.38 211 VAL A C 1
ATOM 1751 O O . VAL A 1 211 ? 38.898 30.974 -49.211 1.00 81.38 211 VAL A O 1
ATOM 1754 N N . VAL A 1 212 ? 38.063 29.121 -48.259 1.00 80.12 212 VAL A N 1
ATOM 1755 C CA . VAL A 1 212 ? 39.364 28.514 -47.957 1.00 80.12 212 VAL A CA 1
ATOM 1756 C C . VAL A 1 212 ? 39.703 27.567 -49.102 1.00 80.12 212 VAL A C 1
ATOM 1758 O O . VAL A 1 212 ? 38.965 26.617 -49.355 1.00 80.12 212 VAL A O 1
ATOM 1761 N N . VAL A 1 213 ? 40.796 27.845 -49.816 1.00 82.06 213 VAL A N 1
ATOM 1762 C CA . VAL A 1 213 ? 41.307 26.979 -50.886 1.00 82.06 213 VAL A CA 1
ATOM 1763 C C . VAL A 1 213 ? 42.538 26.255 -50.360 1.00 82.06 213 VAL A C 1
ATOM 1765 O O . VAL A 1 213 ? 43.486 26.891 -49.903 1.00 82.06 213 VAL A O 1
ATOM 1768 N N . ASN A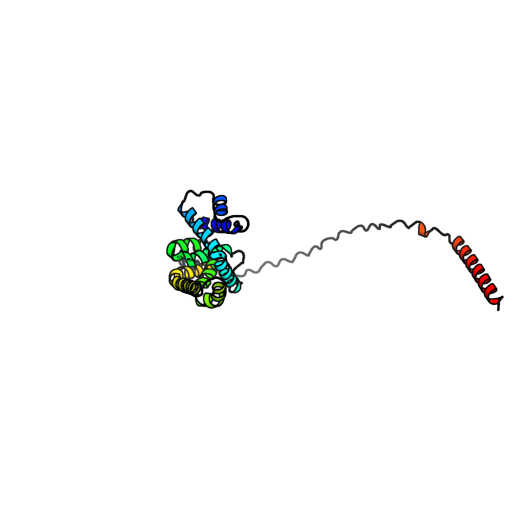 1 214 ? 42.522 24.925 -50.420 1.00 82.00 214 ASN A N 1
ATOM 1769 C CA . ASN A 1 214 ? 43.702 24.127 -50.100 1.00 82.00 214 ASN A CA 1
ATOM 1770 C C . ASN A 1 214 ? 44.779 24.344 -51.178 1.00 82.00 214 ASN A C 1
ATOM 1772 O O . ASN A 1 214 ? 44.431 24.429 -52.360 1.00 82.00 214 ASN A O 1
ATOM 1776 N N . PRO A 1 215 ? 46.070 24.419 -50.808 1.00 81.00 215 PRO A N 1
ATOM 1777 C CA . PRO A 1 215 ? 47.138 24.576 -51.784 1.00 81.00 215 PRO A CA 1
ATOM 1778 C C . PRO A 1 215 ? 47.133 23.400 -52.764 1.00 81.00 215 PRO A C 1
ATOM 1780 O O . PRO A 1 215 ? 46.911 22.245 -52.388 1.00 81.00 215 PRO A O 1
ATOM 1783 N N . VAL A 1 216 ? 47.353 23.712 -54.040 1.00 79.38 216 VAL A N 1
ATOM 1784 C CA . VAL A 1 216 ? 47.438 22.709 -55.102 1.00 79.38 216 VAL A CA 1
ATOM 1785 C C . VAL A 1 216 ? 48.648 21.816 -54.825 1.00 79.38 216 VAL A C 1
ATOM 1787 O O . VAL A 1 216 ? 49.722 22.313 -54.507 1.00 79.38 216 VAL A O 1
ATOM 1790 N N . GLN A 1 217 ? 48.472 20.497 -54.922 1.00 79.50 217 GLN A N 1
ATOM 1791 C CA . GLN A 1 217 ? 49.558 19.542 -54.698 1.00 79.50 217 GLN A CA 1
ATOM 1792 C C . GLN A 1 217 ? 50.669 19.731 -55.743 1.00 79.50 217 GLN A C 1
ATOM 1794 O O . GLN A 1 217 ? 50.385 19.736 -56.943 1.00 79.50 217 GLN A O 1
ATOM 1799 N N . ASP A 1 218 ? 51.931 19.771 -55.305 1.00 74.00 218 ASP A N 1
ATOM 1800 C CA . ASP A 1 218 ? 53.118 19.980 -56.161 1.00 74.00 218 ASP A CA 1
ATOM 1801 C C . ASP A 1 218 ? 53.253 18.968 -57.311 1.00 74.00 218 ASP A C 1
ATOM 1803 O O . ASP A 1 218 ? 53.955 19.196 -58.293 1.00 74.00 218 ASP A O 1
ATOM 1807 N N . VAL A 1 219 ? 52.571 17.825 -57.210 1.00 76.94 219 VAL A N 1
ATOM 1808 C CA . VAL A 1 219 ? 52.569 16.762 -58.224 1.00 76.94 219 VAL A CA 1
ATOM 1809 C C . VAL A 1 219 ? 51.874 17.195 -59.519 1.00 76.94 219 VAL A C 1
ATOM 1811 O O . VAL A 1 219 ? 52.234 16.712 -60.590 1.00 76.94 219 VAL A O 1
ATOM 1814 N N . ILE A 1 220 ? 50.918 18.124 -59.437 1.00 73.75 220 ILE A N 1
ATOM 1815 C CA . ILE A 1 220 ? 50.052 18.511 -60.559 1.00 73.75 220 ILE A CA 1
ATOM 1816 C C . ILE A 1 220 ? 50.836 19.246 -61.661 1.00 73.75 220 ILE A C 1
ATOM 1818 O O . ILE A 1 220 ? 50.489 19.126 -62.833 1.00 73.75 220 ILE A O 1
ATOM 1822 N N . TYR A 1 221 ? 51.938 19.921 -61.318 1.00 74.62 221 TYR A N 1
ATOM 1823 C CA . TYR A 1 221 ? 52.764 20.685 -62.264 1.00 74.62 221 TYR A CA 1
ATOM 1824 C C . TYR A 1 221 ? 54.136 20.052 -62.553 1.00 74.62 221 TYR A C 1
ATOM 1826 O O . TYR A 1 221 ? 55.022 20.724 -63.075 1.00 74.62 221 TYR A O 1
ATOM 1834 N N . LYS A 1 222 ? 54.341 18.765 -62.227 1.00 73.19 222 LYS A N 1
ATOM 1835 C CA . LYS A 1 222 ? 55.660 18.113 -62.365 1.00 73.19 222 LYS A CA 1
ATOM 1836 C C . LYS A 1 222 ? 56.164 17.979 -63.801 1.00 73.19 222 LYS A C 1
ATOM 1838 O O . LYS A 1 222 ? 57.370 18.043 -64.007 1.00 73.19 222 LYS A O 1
ATOM 1843 N N . ASN A 1 223 ? 55.271 17.793 -64.772 1.00 77.75 223 ASN A N 1
ATOM 1844 C CA . ASN A 1 223 ? 55.660 17.569 -66.163 1.00 77.75 223 ASN A CA 1
ATOM 1845 C C . ASN A 1 223 ? 55.242 18.761 -67.019 1.00 77.75 223 ASN A C 1
ATOM 1847 O O . ASN A 1 223 ? 54.076 19.160 -67.012 1.00 77.75 223 ASN A O 1
ATOM 1851 N N . SER A 1 224 ? 56.182 19.305 -67.791 1.00 81.62 224 SER A N 1
ATOM 1852 C CA . SER A 1 224 ? 55.866 20.356 -68.755 1.00 81.62 224 SER A CA 1
ATOM 1853 C C . SER A 1 224 ? 55.182 19.770 -69.994 1.00 81.62 224 SER A C 1
ATOM 1855 O O . SER A 1 224 ? 55.362 18.602 -70.348 1.00 81.62 224 SER A O 1
ATOM 1857 N N . LEU A 1 225 ? 54.407 20.597 -70.697 1.00 83.19 225 LEU A N 1
ATOM 1858 C CA . LEU A 1 225 ? 53.710 20.185 -71.919 1.00 83.19 225 LEU A CA 1
ATOM 1859 C C . LEU A 1 225 ? 54.686 19.676 -73.001 1.00 83.19 225 LEU A C 1
ATOM 1861 O O . LEU A 1 225 ? 54.360 18.755 -73.748 1.00 83.19 225 LEU A O 1
ATOM 1865 N N . GLN A 1 226 ? 55.900 20.237 -73.032 1.00 85.06 226 GLN A N 1
ATOM 1866 C CA . GLN A 1 226 ? 56.983 19.836 -73.935 1.00 85.06 226 GLN A CA 1
ATOM 1867 C C . GLN A 1 226 ? 57.486 18.418 -73.626 1.00 85.06 226 GLN A C 1
ATOM 1869 O O . GLN A 1 226 ? 57.550 17.586 -74.526 1.00 85.06 226 GLN A O 1
ATOM 1874 N N . GLN A 1 227 ? 57.729 18.101 -72.350 1.00 85.25 227 GLN A N 1
ATOM 1875 C CA . GLN A 1 227 ? 58.175 16.765 -71.927 1.00 85.25 227 GLN A CA 1
ATOM 1876 C C . GLN A 1 227 ? 57.139 15.678 -72.252 1.00 85.25 227 GLN A C 1
ATOM 1878 O O . GLN A 1 227 ? 57.484 14.563 -72.642 1.00 85.25 227 GLN A O 1
ATOM 1883 N N . VAL A 1 228 ? 55.846 15.999 -72.125 1.00 86.12 228 VAL A N 1
ATOM 1884 C CA . VAL A 1 228 ? 54.760 15.077 -72.494 1.00 86.12 228 VAL A CA 1
ATOM 1885 C C . VAL A 1 228 ? 54.727 14.835 -74.006 1.00 86.12 228 VAL A C 1
ATOM 1887 O O . VAL A 1 228 ? 54.487 13.704 -74.438 1.00 86.12 228 VAL A O 1
ATOM 1890 N N . ALA A 1 229 ? 54.974 15.867 -74.817 1.00 90.56 229 ALA A N 1
ATOM 1891 C CA . ALA A 1 229 ? 55.024 15.745 -76.271 1.00 90.56 229 ALA A CA 1
ATOM 1892 C C . ALA A 1 229 ? 56.189 14.850 -76.728 1.00 90.56 229 ALA A C 1
ATOM 1894 O O . ALA A 1 229 ? 55.960 13.905 -77.486 1.00 90.56 229 ALA A O 1
ATOM 1895 N N . GLU A 1 230 ? 57.392 15.067 -76.193 1.00 91.94 230 GLU A N 1
ATOM 1896 C CA . GLU A 1 230 ? 58.583 14.257 -76.490 1.00 91.94 230 GLU A CA 1
ATOM 1897 C C . GLU A 1 230 ? 58.381 12.783 -76.112 1.00 91.94 230 GLU A C 1
ATOM 1899 O O . GLU A 1 230 ? 58.572 11.888 -76.940 1.00 91.94 230 GLU A O 1
ATOM 1904 N N . ALA A 1 231 ? 57.877 12.511 -74.903 1.00 90.44 231 ALA A N 1
ATOM 1905 C CA . ALA A 1 231 ? 57.588 11.148 -74.456 1.00 90.44 231 ALA A CA 1
ATOM 1906 C C . ALA A 1 231 ? 56.546 10.444 -75.34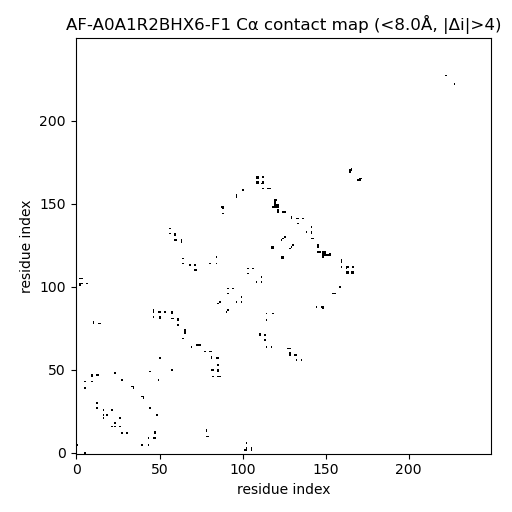7 1.00 90.44 231 ALA A C 1
ATOM 1908 O O . ALA A 1 231 ? 56.621 9.234 -75.584 1.00 90.44 231 ALA A O 1
ATOM 1909 N N . ASN A 1 232 ? 55.563 11.187 -75.863 1.00 90.81 232 ASN A N 1
ATOM 1910 C CA . ASN A 1 232 ? 54.572 10.656 -76.794 1.00 90.81 232 ASN A CA 1
ATOM 1911 C C . ASN A 1 232 ? 55.174 10.347 -78.170 1.00 90.81 232 ASN A C 1
ATOM 1913 O O . ASN A 1 232 ? 54.813 9.328 -78.766 1.00 90.81 232 ASN A O 1
ATOM 1917 N N . GLU A 1 233 ? 56.096 11.169 -78.671 1.00 93.38 233 GLU A N 1
ATOM 1918 C CA . GLU A 1 233 ? 56.820 10.890 -79.912 1.00 93.38 233 GLU A CA 1
ATOM 1919 C C . GLU A 1 233 ? 57.719 9.661 -79.793 1.00 93.38 233 GLU A C 1
ATOM 1921 O O . GLU A 1 233 ? 57.685 8.789 -80.665 1.00 93.38 233 GLU A O 1
ATOM 1926 N N . GLU A 1 234 ? 58.472 9.534 -78.700 1.00 93.06 234 GLU A N 1
ATOM 1927 C CA . GLU A 1 234 ? 59.282 8.344 -78.430 1.00 93.06 234 GLU A CA 1
ATOM 1928 C C . GLU A 1 234 ? 58.424 7.082 -78.358 1.00 93.06 234 GLU A C 1
ATOM 1930 O O . GLU A 1 234 ? 58.763 6.053 -78.951 1.00 93.06 234 GLU A O 1
ATOM 1935 N N . ARG A 1 235 ? 57.276 7.158 -77.671 1.00 92.88 235 ARG A N 1
ATOM 1936 C CA . ARG A 1 235 ? 56.328 6.043 -77.576 1.00 92.88 235 ARG A CA 1
ATOM 1937 C C . ARG A 1 235 ? 55.793 5.664 -78.960 1.00 92.88 235 ARG A C 1
ATOM 1939 O O . ARG A 1 235 ? 55.758 4.479 -79.284 1.00 92.88 235 ARG A O 1
ATOM 1946 N N . ARG A 1 236 ? 55.458 6.642 -79.814 1.00 92.38 236 ARG A N 1
ATOM 1947 C CA . ARG A 1 236 ? 55.043 6.398 -81.210 1.00 92.38 236 ARG A CA 1
ATOM 1948 C C . ARG A 1 236 ? 56.147 5.735 -82.035 1.00 92.38 236 ARG A C 1
ATOM 1950 O O . ARG A 1 236 ? 55.854 4.781 -82.753 1.00 92.38 236 ARG A O 1
ATOM 1957 N N . LYS A 1 237 ? 57.401 6.191 -81.926 1.00 93.38 237 LYS A N 1
ATOM 1958 C CA . LYS A 1 237 ? 58.552 5.596 -82.632 1.00 93.38 237 LYS A CA 1
ATOM 1959 C C . LYS A 1 237 ? 58.771 4.139 -82.213 1.00 93.38 237 LYS A C 1
ATOM 1961 O O . LYS A 1 237 ? 58.825 3.270 -83.080 1.00 93.38 237 LYS A O 1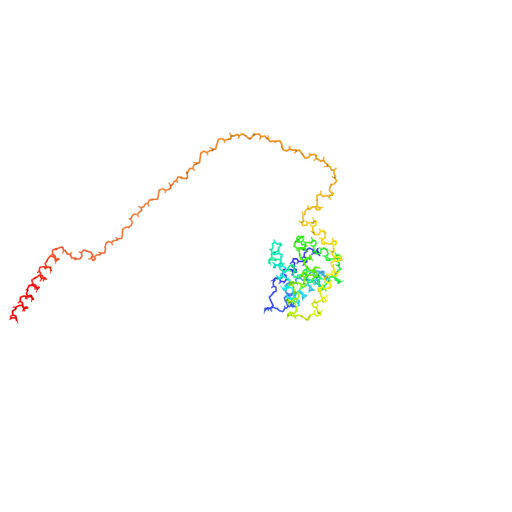
ATOM 1966 N N . LYS A 1 238 ? 58.765 3.852 -80.905 1.00 92.75 238 LYS A N 1
ATOM 1967 C CA . LYS A 1 238 ? 58.888 2.486 -80.360 1.00 92.75 238 LYS A CA 1
ATOM 1968 C C . LYS A 1 238 ? 57.779 1.556 -80.853 1.00 92.75 238 LYS A C 1
ATOM 1970 O O . LYS A 1 238 ? 58.064 0.437 -81.266 1.00 92.75 238 LYS A O 1
ATOM 1975 N N . VAL A 1 239 ? 56.525 2.018 -80.865 1.00 91.62 239 VAL A N 1
ATOM 1976 C CA . VAL A 1 239 ? 55.393 1.237 -81.400 1.00 91.62 239 VAL A CA 1
ATOM 1977 C C . VAL A 1 239 ? 55.580 0.950 -82.892 1.00 91.62 239 VAL A C 1
ATOM 1979 O O . VAL A 1 239 ? 55.335 -0.172 -83.339 1.00 91.62 239 VAL A O 1
ATOM 1982 N N . LYS A 1 240 ? 56.058 1.929 -83.667 1.00 91.56 240 LYS A N 1
ATOM 1983 C CA . LYS A 1 240 ? 56.333 1.763 -85.101 1.00 91.56 240 LYS A CA 1
ATOM 1984 C C . LYS A 1 240 ? 57.419 0.712 -85.346 1.00 91.56 240 LYS A C 1
ATOM 1986 O O . LYS A 1 240 ? 57.230 -0.172 -86.175 1.00 91.56 240 LYS A O 1
ATOM 1991 N N . GLU A 1 241 ? 58.509 0.753 -84.583 1.00 90.62 241 GLU A N 1
ATOM 1992 C CA . GLU A 1 241 ? 59.583 -0.246 -84.642 1.00 90.62 241 GLU A CA 1
ATOM 1993 C C . GLU A 1 241 ? 59.114 -1.647 -84.236 1.00 90.62 241 GLU A C 1
ATOM 1995 O O . GLU A 1 241 ? 59.456 -2.623 -84.902 1.00 90.62 241 GLU A O 1
ATOM 2000 N N . GLN A 1 242 ? 58.315 -1.765 -83.172 1.00 88.81 242 GLN A N 1
ATOM 2001 C CA . GLN A 1 242 ? 57.730 -3.042 -82.752 1.00 88.81 242 GLN A CA 1
ATOM 2002 C C . GLN A 1 242 ? 56.812 -3.621 -83.833 1.00 88.81 242 GLN A C 1
ATOM 2004 O O . GLN A 1 242 ? 56.889 -4.810 -84.135 1.00 88.81 242 GLN A O 1
ATOM 2009 N N . THR A 1 243 ? 55.991 -2.772 -84.453 1.00 88.31 243 THR A N 1
ATOM 2010 C CA . THR A 1 243 ? 55.100 -3.161 -85.552 1.00 88.31 243 THR A CA 1
ATOM 2011 C C . THR A 1 243 ? 55.904 -3.640 -86.762 1.00 88.31 243 THR A C 1
ATOM 2013 O O . THR A 1 243 ? 55.622 -4.706 -87.296 1.00 88.31 243 THR A O 1
ATOM 2016 N N . LEU A 1 244 ? 56.957 -2.913 -87.154 1.00 87.94 244 LEU A N 1
ATOM 2017 C CA . LEU A 1 244 ? 57.851 -3.311 -88.248 1.00 87.94 244 LEU A CA 1
ATOM 2018 C C . LEU A 1 244 ? 58.570 -4.636 -87.967 1.00 87.94 244 LEU A C 1
ATOM 2020 O O . LEU A 1 244 ? 58.679 -5.462 -88.864 1.00 87.94 244 LEU A O 1
ATOM 2024 N N . LYS A 1 245 ? 59.039 -4.866 -86.734 1.00 87.00 245 LYS A N 1
ATOM 2025 C CA . LYS A 1 245 ? 59.646 -6.148 -86.338 1.00 87.00 245 LYS A CA 1
ATOM 2026 C C . LYS A 1 245 ? 58.653 -7.306 -86.435 1.00 87.00 245 LYS A C 1
ATOM 2028 O O . LYS A 1 245 ? 59.046 -8.380 -86.873 1.00 87.00 245 LYS A O 1
ATOM 2033 N N . LYS A 1 246 ? 57.389 -7.085 -86.055 1.00 85.81 246 LYS A N 1
ATOM 2034 C CA . LYS A 1 246 ? 56.332 -8.103 -86.127 1.00 85.81 246 LYS A CA 1
ATOM 2035 C C . LYS A 1 246 ? 56.120 -8.604 -87.560 1.00 85.81 246 LYS A C 1
ATOM 2037 O O . LYS A 1 246 ? 56.098 -9.807 -87.761 1.00 85.81 246 LYS A O 1
ATOM 2042 N N . TYR A 1 247 ? 56.049 -7.698 -88.535 1.00 83.25 247 TYR A N 1
ATOM 2043 C CA . TYR A 1 247 ? 55.826 -8.038 -89.949 1.00 83.25 247 TYR A CA 1
ATOM 2044 C C . TYR A 1 247 ? 57.104 -8.382 -90.739 1.00 83.25 247 TYR A C 1
ATOM 2046 O O . TYR A 1 247 ? 57.035 -8.580 -91.944 1.00 83.25 247 TYR A O 1
ATOM 2054 N N . ARG A 1 248 ? 58.287 -8.405 -90.105 1.00 75.00 248 ARG A N 1
ATOM 2055 C CA . ARG A 1 248 ? 59.559 -8.783 -90.758 1.00 75.00 248 ARG A CA 1
ATOM 2056 C C . ARG A 1 248 ? 59.891 -10.273 -90.609 1.00 75.00 248 ARG A C 1
ATOM 2058 O O . ARG A 1 248 ? 60.778 -10.757 -91.302 1.00 75.00 248 ARG A O 1
ATOM 2065 N N . ASN A 1 249 ? 59.222 -10.958 -89.681 1.00 61.34 249 ASN A N 1
ATOM 2066 C CA . ASN A 1 249 ? 59.405 -12.381 -89.384 1.00 61.34 249 ASN A CA 1
ATOM 2067 C C . ASN A 1 249 ? 58.214 -13.247 -89.871 1.00 61.34 249 ASN A C 1
ATOM 2069 O O . ASN A 1 249 ? 58.112 -14.401 -89.458 1.00 61.34 249 ASN A O 1
ATOM 2073 N N . GLU A 1 250 ? 57.335 -12.687 -90.710 1.00 52.44 250 GLU A N 1
ATOM 2074 C CA . GLU A 1 250 ? 56.339 -13.381 -91.553 1.00 52.44 250 GLU A CA 1
ATOM 2075 C C . GLU A 1 250 ? 56.816 -13.339 -93.010 1.00 52.44 250 GLU A C 1
ATOM 2077 O O . GLU A 1 250 ? 56.589 -14.337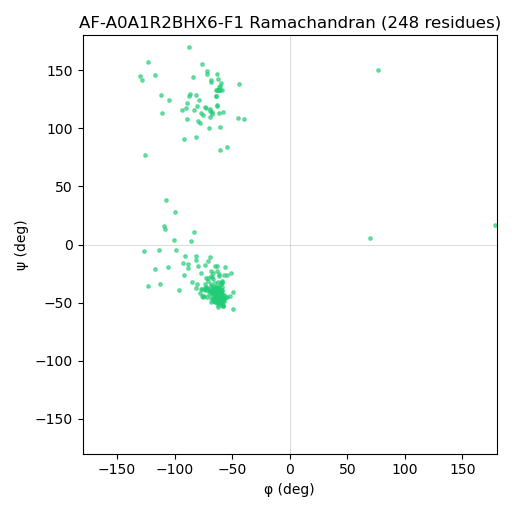 -93.728 1.00 52.44 250 GLU A O 1
#

Organism: NCBI:txid5963

Nearest PDB structures (foldseek):
  3imq-assembly1_A  TM=5.898E-01  e=1.562E+00  Escherichia coli K-12
  5ydp-assembly2_C-2  TM=1.988E-01  e=2.169E+00  Dietzia sp. DQ12-45-1b
  5f27-assembly1_A-2  TM=1.949E-01  e=7.706E+00  Mycobacterium tuberculosis CDC1551
  6ho0-assembly1_A-2  TM=1.945E-01  e=8.871E+00  Mycobacterium tuberculosis H37Rv
  6ho6-assembly1_A  TM=1.867E-01  e=9.298E+00  Mycobacterium tuberculosis CDC1551

Secondary structure (DSSP, 8-state):
--HHHHHHHHHHHHHH--TTT--HHHHHHHH----S-HHHHHHHHHHHHHHHHTHHHHHHHHHHHHHHTTTT--GGGHHHHHHHHHIIIIIHHHH-HHHHHHHHHHS-HHHHHHHHHHHH-HHHHHHHTHHHHHTTS-HHHHHHHHHHHHHHHHHTHHHHHHHHHHHHSGGGSSSS------------PPP--PPPPPP-PPPPP--------PPPPGGGGSS-HHHHHHHHHHHHHHHHHHHHHHTT--

Radius of gyration: 41.55 Å; Cα contacts (8 Å, |Δi|>4): 131; chains: 1; bounding box: 87×69×114 Å

Foldseek 3Di:
DALLVLLVLLLVLLVPDDPVPDDLVRSLVVSDDDDPDPVSSVVSNCLSVQCVVCVQLLVLLVVLLCVVVVVQDDPVCSSVLSSLLSCLQPNCVVCDPVNNLSNQVSDQLSHSLSSLVQQLDLVNCVPRRLVVVVVPDPNVVSNVSSVSSVVCCVVCVVVSVVSVCVNVVVVVVPDDPDPPPPPPDDDDDDDDDDDDDPDDDDDDDDDDDDDDDDDDDPVVPPDDPVNVVVVVVVVVVVVVVVVVVVVVVD

Sequence (250 aa):
MSWADLVPKSIELLTSYNPVTDSPDTHFQNNYKSTDDPNEKMFMQQVFYGVNRYRDFLKRLNRAIFKVNATSTNSNDSFPFMIIAYLVSFRLDELGVKHFRKIIETQEPLKMHVLLQFLLNEEMLREHVRDSWCEIYDFEFVENIITKNGSKSLELADLLDYLSNKATGHGTIIKEEEVVKEKKFTVQEPFNLTKPKPRKLPKYLALERKVVVNPVQDVIYKNSLQQVAEANEERRKKVKEQTLKKYRNE